Protein AF-A0A1Y3Z1S3-F1 (afdb_monomer)

pLDDT: mean 81.55, std 16.66, range [40.72, 96.44]

Radius of gyration: 34.24 Å; Cα contacts (8 Å, |Δi|>4): 93; chains: 1; bounding box: 53×53×96 Å

Mean predicted aligned error: 18.98 Å

Nearest PDB structures (foldseek):
  8a5s-assembly1_AAA  TM=6.696E-01  e=3.580E-01  Erythrobacter litoralis HTCC2594
  3q4h-assembly1_A  TM=7.655E-01  e=3.510E+00  Mycolicibacterium smegmatis MC2 155
  8jxk-assembly1_F-2  TM=9.093E-01  e=9.561E+00  Mycobacterium tuberculosis H37Rv
  5xt2-assembly5_E  TM=4.413E-01  e=1.031E+00  Bradyrhizobium japonicum

Solvent-accessible surface area (backbone atoms only — not comparable to full-atom values): 10322 Å² total; per-residue (Å²): 118,66,67,61,52,52,45,51,51,51,47,49,52,48,51,54,51,44,54,54,49,54,61,52,45,78,80,44,68,69,71,62,32,52,52,51,51,50,53,49,50,51,49,50,51,54,47,51,50,41,53,50,54,43,44,72,77,53,64,72,91,63,85,67,95,66,82,56,98,42,54,80,64,40,55,47,47,54,51,48,50,53,46,53,51,52,50,51,56,45,60,77,46,61,68,84,63,81,46,74,65,52,45,46,52,50,16,42,57,57,23,57,71,74,51,53,72,71,29,48,53,50,48,61,52,35,55,93,77,42,55,61,62,58,47,12,59,76,68,76,46,58,46,71,54,48,52,53,43,34,53,52,36,52,52,49,29,53,55,45,15,53,54,43,32,55,52,61,68,65,54,81,81,66,83,91,77,78,84,87,124

Secondary structure (DSSP, 8-state):
-HHHHHHHHHHHHHHHHHHHHHHHHTT--THHHHHHHHHHHHHHHHHHHHHHHHHHHS------SS--SS-HHHHHHHHHHHHHHHHHHHHHS--SSS-HHHHHHHHHHHHGGGS-HHHHHHHHHHTTT--HHHHHHHTTS-HHHHHHHHHHHHHHHHHHHHHHHHHHHH-TTS-------

Sequence (181 aa):
MSRAREIKAQAKALREQKTALQAKLEGVQGREARAIRLELARIGEDLVDCSRLLRELMPRHKISRGRTWSGLEGWQWDRLQYQTWAELEGAEEAPEGSTEQDKMRLAVRAARSGISPAQEAYLAGTNGGRRQAQVAREAGRNRSTVCRTLQRGQKRIAEDARVLYQLLGRQEGGPLVVDLG

Foldseek 3Di:
DVVLVVLVVVLVVLVVVLVVLVVVLVVDDDPVNVVSVVSNVVSVVSNVVSVVVNCVVPPDPDDPPDDDVDDVVVVVVVVVVVVVVVVVVCVVVVDPDCPLVNLLVVLLVVLLVVADPLLVQLVVCCPPNDDLVVSCVVVVHDSVVSVVSPVVSVVSSVVRSVVSSVVVVVPVPDDDDDPPD

Structure (mmCIF, N/CA/C/O backbone):
data_AF-A0A1Y3Z1S3-F1
#
_entry.id   AF-A0A1Y3Z1S3-F1
#
loop_
_atom_site.group_PDB
_atom_site.id
_atom_site.type_symbol
_atom_site.label_atom_id
_atom_site.label_alt_id
_atom_site.label_comp_id
_atom_site.label_asym_id
_atom_site.label_entity_id
_atom_site.label_seq_id
_atom_site.pdbx_PDB_ins_code
_atom_site.Cartn_x
_atom_site.Cartn_y
_atom_site.Cartn_z
_atom_site.occupancy
_atom_site.B_iso_or_equiv
_atom_site.auth_seq_id
_atom_site.auth_comp_id
_atom_site.auth_asym_id
_atom_site.auth_atom_id
_atom_site.pdbx_PDB_model_num
ATOM 1 N N . MET A 1 1 ? 8.997 10.960 37.377 1.00 57.44 1 MET A N 1
ATOM 2 C CA . MET A 1 1 ? 8.217 9.712 37.594 1.00 57.44 1 MET A CA 1
ATOM 3 C C . MET A 1 1 ? 7.222 9.768 38.765 1.00 57.44 1 MET A C 1
ATOM 5 O O . MET A 1 1 ? 6.263 9.007 38.718 1.00 57.44 1 MET A O 1
ATOM 9 N N . SER A 1 2 ? 7.395 10.638 39.779 1.00 81.69 2 SER A N 1
ATOM 10 C CA . SER A 1 2 ? 6.470 10.754 40.936 1.00 81.69 2 SER A CA 1
ATOM 11 C C . SER A 1 2 ? 5.043 11.156 40.540 1.00 81.69 2 SER A C 1
ATOM 13 O O . SER A 1 2 ? 4.089 10.436 40.819 1.00 81.69 2 SER A O 1
ATOM 15 N N . ARG A 1 3 ? 4.908 12.217 39.736 1.00 87.00 3 ARG A N 1
ATOM 16 C CA . ARG A 1 3 ? 3.611 12.785 39.337 1.00 87.00 3 ARG A CA 1
ATOM 17 C C . ARG A 1 3 ? 2.684 11.817 38.595 1.00 87.00 3 ARG A C 1
ATOM 19 O O . 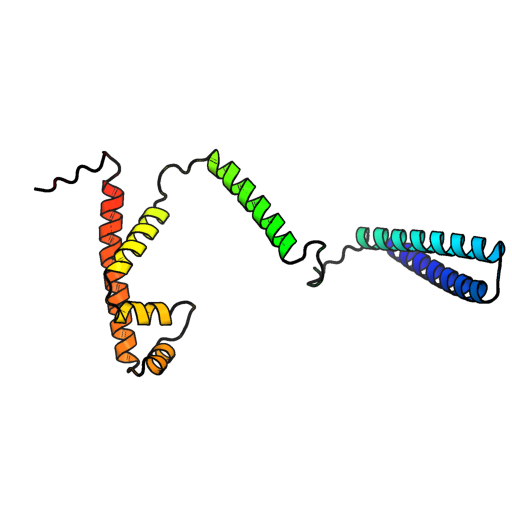ARG A 1 3 ? 1.488 11.774 38.843 1.00 87.00 3 ARG A O 1
ATOM 26 N N . ALA A 1 4 ? 3.232 10.971 37.722 1.00 89.50 4 ALA A N 1
ATOM 27 C CA . ALA A 1 4 ? 2.442 9.944 37.039 1.00 89.50 4 ALA A CA 1
ATOM 28 C C . ALA A 1 4 ? 1.944 8.845 38.000 1.00 89.50 4 ALA A C 1
ATOM 30 O O . ALA A 1 4 ? 0.894 8.252 37.762 1.00 89.50 4 ALA A O 1
ATOM 31 N N . ARG A 1 5 ? 2.684 8.554 39.082 1.00 90.88 5 ARG A N 1
ATOM 32 C CA . ARG A 1 5 ? 2.241 7.621 40.131 1.00 90.88 5 ARG A CA 1
ATOM 33 C C . ARG A 1 5 ? 1.143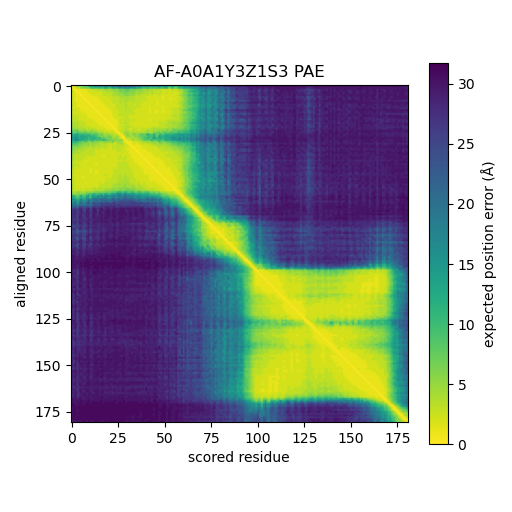 8.247 40.989 1.00 90.88 5 ARG A C 1
ATOM 35 O O . ARG A 1 5 ? 0.156 7.571 41.256 1.00 90.88 5 ARG A O 1
ATOM 42 N N . GLU A 1 6 ? 1.275 9.526 41.331 1.00 94.19 6 GLU A N 1
ATOM 43 C CA . GLU A 1 6 ? 0.251 10.301 42.046 1.00 94.19 6 GLU A CA 1
ATOM 44 C C . GLU A 1 6 ? -1.069 10.335 41.266 1.00 94.19 6 GLU A C 1
ATOM 46 O O . GLU A 1 6 ? -2.105 9.959 41.807 1.00 94.19 6 GLU A O 1
ATOM 51 N N . ILE A 1 7 ? -1.033 10.651 39.967 1.00 93.56 7 ILE A N 1
ATOM 52 C CA . ILE A 1 7 ? -2.243 10.690 39.126 1.00 93.56 7 ILE A CA 1
ATOM 53 C C . ILE A 1 7 ? -2.867 9.295 38.976 1.00 93.56 7 ILE A C 1
ATOM 55 O O . ILE A 1 7 ? -4.088 9.150 38.968 1.00 93.56 7 ILE A O 1
ATOM 59 N N . LYS A 1 8 ? -2.056 8.229 38.908 1.00 93.12 8 LYS A N 1
ATOM 60 C CA . LYS A 1 8 ? -2.580 6.850 38.926 1.00 93.12 8 LYS A CA 1
ATOM 61 C C . LYS A 1 8 ? -3.272 6.514 40.247 1.00 93.12 8 LYS A C 1
ATOM 63 O O . LYS A 1 8 ? -4.308 5.851 40.218 1.00 93.12 8 LYS A O 1
ATOM 68 N N . ALA A 1 9 ? -2.714 6.948 41.377 1.00 95.19 9 ALA A N 1
ATOM 69 C CA . ALA A 1 9 ? -3.318 6.752 42.692 1.00 95.19 9 ALA A CA 1
ATOM 70 C C . ALA A 1 9 ? -4.630 7.542 42.828 1.00 95.19 9 ALA A C 1
ATOM 72 O O . ALA A 1 9 ? -5.636 6.974 43.247 1.00 95.19 9 ALA A O 1
ATOM 73 N N . GLN A 1 10 ? -4.656 8.796 42.370 1.00 94.50 10 GLN A N 1
ATOM 74 C CA . GLN A 1 10 ? -5.865 9.625 42.310 1.00 94.50 10 GLN A CA 1
ATOM 75 C C . GLN A 1 10 ? -6.951 8.984 41.437 1.00 94.50 10 GLN A C 1
ATOM 77 O O . GLN A 1 10 ? -8.080 8.812 41.885 1.00 94.50 10 GLN A O 1
ATOM 82 N N . ALA A 1 11 ? -6.605 8.522 40.231 1.00 95.00 11 ALA A N 1
ATOM 83 C CA . ALA A 1 11 ? -7.548 7.831 39.353 1.00 95.00 11 ALA A CA 1
ATOM 84 C C . ALA A 1 11 ? -8.092 6.529 39.967 1.00 95.00 11 ALA A C 1
ATOM 86 O O . ALA A 1 11 ? -9.228 6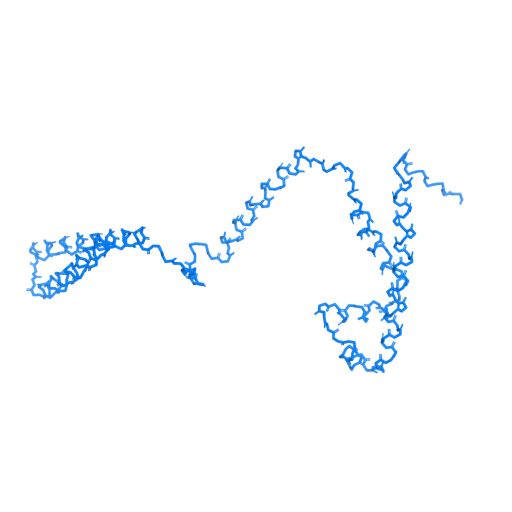.144 39.692 1.00 95.00 11 ALA A O 1
ATOM 87 N N . LYS A 1 12 ? -7.297 5.830 40.789 1.00 96.44 12 LYS A N 1
ATOM 88 C CA . LYS A 1 12 ? -7.757 4.651 41.534 1.00 96.44 12 LYS A CA 1
ATOM 89 C C . LYS A 1 12 ? -8.771 5.047 42.614 1.00 96.44 12 LYS A C 1
ATOM 91 O O . LYS A 1 12 ? -9.858 4.478 42.628 1.00 96.44 12 LYS A O 1
ATOM 96 N N . ALA A 1 13 ? -8.462 6.060 43.422 1.00 96.25 13 ALA A N 1
ATOM 97 C CA . ALA A 1 13 ? -9.364 6.568 44.457 1.00 96.25 13 ALA A CA 1
ATOM 98 C C . ALA A 1 13 ? -10.698 7.073 43.871 1.00 96.25 13 ALA A C 1
ATOM 100 O O . ALA A 1 13 ? -11.764 6.744 44.382 1.00 96.25 13 ALA A O 1
ATOM 101 N N . LEU A 1 14 ? -10.660 7.792 42.744 1.00 96.12 14 LEU A N 1
ATOM 102 C CA . LEU A 1 14 ? -11.862 8.258 42.040 1.00 96.12 14 LEU A CA 1
ATOM 103 C C . LEU A 1 14 ? -12.734 7.101 41.528 1.00 96.12 14 LEU A C 1
ATOM 105 O O . LEU A 1 14 ? -13.959 7.184 41.569 1.00 96.12 14 LEU A O 1
ATOM 109 N N . ARG A 1 15 ? -12.137 5.988 41.076 1.00 96.00 15 ARG A N 1
ATOM 110 C CA . ARG A 1 15 ? -12.900 4.789 40.681 1.00 96.00 15 ARG A CA 1
ATOM 111 C C . ARG A 1 15 ? -13.587 4.133 41.873 1.00 96.00 15 ARG A C 1
ATOM 113 O O . ARG A 1 15 ? -14.744 3.752 41.747 1.00 96.00 15 ARG A O 1
ATOM 120 N N . GLU A 1 16 ? -12.902 4.037 43.008 1.00 96.19 16 GLU A N 1
ATOM 121 C CA . GLU A 1 16 ? -13.468 3.491 44.249 1.00 96.19 16 GLU A CA 1
ATOM 122 C C . GLU A 1 16 ? -14.629 4.368 44.755 1.00 96.19 16 GLU A C 1
ATOM 124 O O . GLU A 1 16 ? -15.714 3.863 45.054 1.00 96.19 16 GLU A O 1
ATOM 129 N N . GLN A 1 17 ? -14.457 5.695 44.741 1.00 94.44 17 GLN A N 1
ATOM 130 C CA . GLN A 1 17 ? -15.520 6.655 45.064 1.00 94.44 17 GLN A CA 1
ATOM 131 C C . GLN A 1 17 ? -16.709 6.541 44.105 1.00 94.44 17 GLN A C 1
ATOM 133 O O . GLN A 1 17 ? -17.858 6.517 44.550 1.00 94.44 17 GLN A O 1
ATOM 138 N N . LYS A 1 18 ? -16.450 6.395 42.800 1.00 94.62 18 LYS A N 1
ATOM 139 C CA . LYS A 1 18 ? -17.491 6.166 41.793 1.00 94.62 18 LYS A CA 1
ATOM 140 C C . LYS A 1 18 ? -18.294 4.903 42.099 1.00 94.62 18 LYS A C 1
ATOM 142 O O . LYS A 1 18 ? -19.518 4.967 42.101 1.00 94.62 18 LYS A O 1
ATOM 147 N N . THR A 1 19 ? -17.631 3.782 42.395 1.00 94.94 19 THR A N 1
ATOM 148 C CA . THR A 1 19 ? -18.325 2.526 42.731 1.00 94.94 19 THR A CA 1
ATOM 149 C C . THR A 1 19 ? -19.149 2.646 44.011 1.00 94.94 19 THR A C 1
ATOM 151 O O . THR A 1 19 ? -20.280 2.168 44.058 1.00 94.94 19 THR A O 1
ATOM 154 N N . ALA A 1 20 ? -18.639 3.354 45.024 1.00 93.88 20 ALA A N 1
ATOM 155 C CA . ALA A 1 20 ? -19.364 3.582 46.270 1.00 93.88 20 ALA A CA 1
ATOM 156 C C . ALA A 1 20 ? -20.608 4.467 46.065 1.00 93.88 20 ALA A C 1
ATOM 158 O O . ALA A 1 20 ? -21.659 4.203 46.644 1.00 93.88 20 ALA A O 1
ATOM 159 N N . LEU A 1 21 ? -20.513 5.504 45.229 1.00 92.69 21 LEU A N 1
ATOM 160 C CA . LEU A 1 21 ? -21.647 6.368 44.890 1.00 92.69 21 LEU A CA 1
ATOM 161 C C . LEU A 1 21 ? -22.671 5.667 43.993 1.00 92.69 21 LEU A C 1
ATOM 163 O O . LEU A 1 21 ? -23.866 5.889 44.162 1.00 92.69 21 LEU A O 1
ATOM 167 N N . GLN A 1 22 ? -22.229 4.790 43.089 1.00 92.50 22 GLN A N 1
ATOM 168 C CA . GLN A 1 22 ? -23.124 3.947 42.294 1.00 92.50 22 GLN A CA 1
ATOM 169 C C . GLN A 1 22 ? -23.940 3.005 43.185 1.00 92.50 22 GLN A C 1
ATOM 171 O O . GLN A 1 22 ? -25.156 2.967 43.044 1.00 92.50 22 GLN A O 1
ATOM 176 N N . ALA A 1 23 ? -23.306 2.346 44.159 1.00 92.12 23 ALA A N 1
ATOM 177 C CA . ALA A 1 23 ? -24.012 1.501 45.124 1.00 92.12 23 ALA A CA 1
ATOM 178 C C . ALA A 1 23 ? -25.023 2.297 45.974 1.00 92.12 23 ALA A C 1
ATOM 180 O O . ALA A 1 23 ? -26.133 1.839 46.224 1.00 92.12 23 ALA A O 1
ATOM 181 N N . LYS A 1 24 ? -24.678 3.528 46.381 1.00 89.94 24 LYS A N 1
ATOM 182 C CA . LYS A 1 24 ? -25.607 4.415 47.107 1.00 89.94 24 LYS A CA 1
ATOM 183 C C . LYS A 1 24 ? -26.788 4.872 46.248 1.00 89.94 24 LYS A C 1
ATOM 185 O O . LYS A 1 24 ? -27.865 5.107 46.784 1.00 89.94 24 LYS A O 1
ATOM 190 N N . LEU A 1 25 ? -26.606 5.005 44.934 1.00 89.38 25 LEU A N 1
ATOM 191 C CA . LEU A 1 25 ? -27.658 5.462 44.026 1.00 89.38 25 LEU A CA 1
ATOM 192 C C . LEU A 1 25 ? -28.804 4.448 43.891 1.00 89.38 25 LEU A C 1
ATOM 194 O O . LEU A 1 25 ? -29.940 4.862 43.681 1.00 89.38 25 LEU A O 1
ATOM 198 N N . GLU A 1 26 ? -28.529 3.148 44.030 1.00 84.94 26 GLU A N 1
ATOM 199 C CA . GLU A 1 26 ? -29.537 2.081 43.901 1.00 84.94 26 GLU A CA 1
ATOM 200 C C . GLU A 1 26 ? -30.612 2.130 45.003 1.00 84.94 26 GLU A C 1
ATOM 202 O O . GLU A 1 26 ? -31.734 1.678 44.784 1.00 84.94 26 GLU A O 1
ATOM 207 N N . GLY A 1 27 ? -30.306 2.728 46.161 1.00 82.56 27 GLY A N 1
ATOM 208 C CA . GLY A 1 27 ? -31.217 2.818 47.309 1.00 82.56 27 GLY A CA 1
ATOM 209 C C . GLY A 1 27 ? -31.881 4.182 47.528 1.00 82.56 27 GLY A C 1
ATOM 210 O O . GLY A 1 27 ? -32.646 4.330 48.477 1.00 82.56 27 GLY A O 1
ATOM 211 N N . VAL A 1 28 ? -31.588 5.190 46.700 1.00 86.44 28 VAL A N 1
ATOM 212 C CA . VAL A 1 28 ? -31.962 6.591 46.964 1.00 86.44 28 VAL A CA 1
ATOM 213 C C . VAL A 1 28 ? -32.838 7.143 45.839 1.00 86.44 28 VAL A C 1
ATOM 215 O O . VAL A 1 28 ? -32.567 6.939 44.657 1.00 86.44 28 VAL A O 1
ATOM 218 N N . GLN A 1 29 ? -33.887 7.892 46.192 1.00 84.25 29 GLN A N 1
ATOM 219 C CA . GLN A 1 29 ? -34.797 8.537 45.239 1.00 84.25 29 GLN A CA 1
ATOM 220 C C . GLN A 1 29 ? -34.865 10.058 45.452 1.00 84.25 29 GLN A C 1
ATOM 222 O O . GLN A 1 29 ? -34.425 10.601 46.463 1.00 84.25 29 GLN A O 1
ATOM 227 N N . GLY A 1 30 ? -35.399 10.781 44.466 1.00 85.69 30 GLY A N 1
ATOM 228 C CA . GLY A 1 30 ? -35.653 12.219 44.585 1.00 85.69 30 GLY A CA 1
ATOM 229 C C . GLY A 1 30 ? -34.400 13.105 44.524 1.00 85.69 30 GLY A C 1
ATOM 230 O O . GLY A 1 30 ? -33.541 12.943 43.653 1.00 85.69 30 GLY A O 1
ATOM 231 N N . ARG A 1 31 ? -34.326 14.114 45.404 1.00 83.38 31 ARG A N 1
ATOM 232 C CA . ARG A 1 31 ? -33.283 15.162 45.373 1.00 83.38 31 ARG A CA 1
ATOM 233 C C . ARG A 1 31 ? -31.888 14.620 45.688 1.00 83.38 31 ARG A C 1
ATOM 235 O O . ARG A 1 31 ? -30.923 15.041 45.056 1.00 83.38 31 ARG A O 1
ATOM 242 N N . GLU A 1 32 ? -31.793 13.655 46.593 1.00 86.12 32 GLU A N 1
ATOM 243 C CA . GLU A 1 32 ? -30.527 13.014 46.959 1.00 86.12 32 GLU A CA 1
ATOM 244 C C . GLU A 1 32 ? -29.967 12.174 45.804 1.00 86.12 32 GLU A C 1
ATOM 246 O O . GLU A 1 32 ? -28.784 12.267 45.486 1.00 86.12 32 GLU A O 1
ATOM 251 N N . ALA A 1 33 ? -30.825 11.462 45.064 1.00 88.69 33 ALA A N 1
ATOM 252 C CA . ALA A 1 33 ? -30.418 10.748 43.853 1.00 88.69 33 ALA A CA 1
ATOM 253 C C . ALA A 1 33 ? -29.882 11.704 42.774 1.00 88.69 33 ALA A C 1
ATOM 255 O O . ALA A 1 33 ? -28.939 11.379 42.052 1.00 88.69 33 ALA A O 1
ATOM 256 N N . ARG A 1 34 ? -30.462 12.909 42.664 1.00 89.62 34 ARG A N 1
ATOM 257 C CA . ARG A 1 34 ? -29.965 13.954 41.757 1.00 89.62 34 ARG A CA 1
ATOM 258 C C . ARG A 1 34 ? -28.584 14.459 42.184 1.00 89.62 34 ARG A C 1
ATOM 260 O O . ARG A 1 34 ? -27.731 14.611 41.317 1.00 89.62 34 ARG A O 1
ATOM 267 N N . ALA A 1 35 ? -28.351 14.666 43.480 1.00 91.50 35 ALA A N 1
ATOM 268 C CA . ALA A 1 35 ? -27.041 15.062 43.999 1.00 91.50 35 ALA A CA 1
ATOM 269 C C . ALA A 1 35 ? -25.972 13.987 43.728 1.00 91.50 35 ALA A C 1
ATOM 271 O O . ALA A 1 35 ? -24.912 14.297 43.192 1.00 91.50 35 ALA A O 1
ATOM 272 N N . ILE A 1 36 ? -26.285 12.710 43.980 1.00 91.81 36 ILE A N 1
ATOM 273 C CA . ILE A 1 36 ? -25.371 11.590 43.703 1.00 91.81 36 ILE A CA 1
ATOM 274 C C . ILE A 1 36 ? -25.039 11.496 42.205 1.00 91.81 36 ILE A C 1
ATOM 276 O O . ILE A 1 36 ? -23.890 11.258 41.841 1.00 91.81 36 ILE A O 1
ATOM 280 N N . ARG A 1 37 ? -26.012 11.726 41.314 1.00 92.25 37 ARG A N 1
ATOM 281 C CA . ARG A 1 37 ? -25.769 11.754 39.859 1.00 92.25 37 ARG A CA 1
ATOM 282 C C . ARG A 1 37 ? -24.842 12.892 39.431 1.00 92.25 37 ARG A C 1
ATOM 284 O O . ARG A 1 37 ? -24.032 12.680 38.534 1.00 92.25 37 ARG A O 1
ATOM 291 N N . LEU A 1 38 ? -24.950 14.064 40.056 1.00 94.75 38 LEU A N 1
ATOM 292 C CA . LEU A 1 38 ? -24.051 15.190 39.786 1.00 94.75 38 LEU A CA 1
ATOM 293 C C . LEU A 1 38 ? -22.619 14.875 40.230 1.00 94.75 38 LEU A C 1
ATOM 295 O O . LEU A 1 38 ? -21.688 15.081 39.457 1.00 94.75 38 LEU A O 1
ATOM 299 N N . GLU A 1 39 ? -22.443 14.289 41.414 1.00 93.50 39 GLU A N 1
ATOM 300 C CA . GLU A 1 39 ? -21.119 13.854 41.881 1.00 93.50 39 GLU A CA 1
ATOM 301 C C . GLU A 1 39 ? -20.531 12.743 40.996 1.00 93.50 39 GLU A C 1
ATOM 303 O O . GLU A 1 39 ? -19.345 12.755 40.675 1.00 93.50 39 GLU A O 1
ATOM 308 N N . LEU A 1 40 ? -21.359 11.810 40.512 1.00 94.06 40 LEU A N 1
ATOM 309 C CA . LEU A 1 40 ? -20.922 10.802 39.541 1.00 94.06 40 LEU A CA 1
ATOM 310 C C . LEU A 1 40 ? -20.484 11.415 38.204 1.00 94.06 40 LEU A C 1
ATOM 312 O O . LEU A 1 40 ? -19.546 10.899 37.591 1.00 94.06 40 LEU A O 1
ATOM 316 N N . ALA A 1 41 ? -21.144 12.485 37.749 1.00 94.44 41 ALA A N 1
ATOM 317 C CA . ALA A 1 41 ? -20.757 13.212 36.543 1.00 94.44 41 ALA A CA 1
ATOM 318 C C . ALA A 1 41 ? -19.411 13.925 36.738 1.00 94.44 41 ALA A C 1
ATOM 320 O O . ALA A 1 41 ? -18.505 13.722 35.932 1.00 94.44 41 ALA A O 1
ATOM 321 N N . ARG A 1 42 ? -19.243 14.636 37.861 1.00 96.38 42 ARG A N 1
ATOM 322 C CA . ARG A 1 42 ? -17.983 15.290 38.247 1.00 96.38 42 ARG A CA 1
ATOM 323 C C . ARG A 1 42 ? -16.816 14.302 38.310 1.00 96.38 42 ARG A C 1
ATOM 325 O O . ARG A 1 42 ? -15.791 14.515 37.675 1.00 96.38 42 ARG A O 1
ATOM 332 N N . ILE A 1 43 ? -16.990 13.170 38.997 1.00 95.75 43 ILE A N 1
ATOM 333 C CA . ILE A 1 43 ? -15.962 12.115 39.058 1.00 95.75 43 ILE A CA 1
ATOM 334 C C . ILE A 1 43 ? -15.678 11.538 37.661 1.00 95.75 43 ILE A C 1
ATOM 336 O O . ILE A 1 43 ? -14.558 11.117 37.366 1.00 95.75 43 ILE A O 1
ATOM 340 N N . GLY A 1 44 ? -16.686 11.496 36.786 1.00 93.00 44 GLY A N 1
ATOM 341 C CA . GLY A 1 44 ? -16.518 11.140 35.381 1.00 93.00 44 GLY A CA 1
ATOM 342 C C . GLY A 1 44 ? -15.555 12.077 34.650 1.00 93.00 44 GLY A C 1
ATOM 343 O O . GLY A 1 44 ? -14.645 11.587 33.980 1.00 93.00 44 GLY A O 1
ATOM 344 N N . GLU A 1 45 ? -15.723 13.388 34.818 1.00 95.00 45 GLU A N 1
ATOM 345 C CA . GLU A 1 45 ? -14.845 14.423 34.254 1.00 95.00 45 GLU A CA 1
ATOM 346 C C . GLU A 1 45 ? -13.425 14.331 34.832 1.00 95.00 45 GLU A C 1
ATOM 348 O O . GLU A 1 45 ? -12.464 14.198 34.071 1.00 95.00 45 GLU A O 1
ATOM 353 N N . ASP A 1 46 ? -13.291 14.232 36.158 1.00 94.38 46 ASP A N 1
ATOM 354 C CA . ASP A 1 46 ? -11.992 14.107 36.834 1.00 94.38 46 ASP A CA 1
ATOM 355 C C . ASP A 1 46 ? -11.199 12.872 36.348 1.00 94.38 46 ASP A C 1
ATOM 357 O O . ASP A 1 46 ? -9.971 12.899 36.202 1.00 94.38 46 ASP A O 1
ATOM 361 N N . LEU A 1 47 ? -11.887 11.762 36.046 1.00 94.38 47 LEU A N 1
ATOM 362 C CA . LEU A 1 47 ? -11.270 10.557 35.477 1.00 94.38 47 LEU A CA 1
ATOM 363 C C . LEU A 1 47 ? -10.813 10.743 34.022 1.00 94.38 47 LEU A C 1
ATOM 365 O O . LEU A 1 47 ? -9.800 10.148 33.618 1.00 94.38 47 LEU A O 1
ATOM 369 N N . VAL A 1 48 ? -11.539 11.533 33.226 1.00 94.44 48 VAL A N 1
ATOM 370 C CA . VAL A 1 48 ? -11.132 11.904 31.861 1.00 94.44 48 VAL A CA 1
ATOM 371 C C . VAL A 1 48 ? -9.880 12.776 31.918 1.00 94.44 48 VAL A C 1
ATOM 373 O O . VAL A 1 48 ? -8.914 12.485 31.204 1.00 94.44 48 VAL A O 1
ATOM 376 N N . ASP A 1 49 ? -9.836 13.746 32.828 1.00 93.69 49 ASP A N 1
ATOM 377 C CA . ASP A 1 49 ? -8.674 14.612 33.029 1.00 93.69 49 ASP A CA 1
ATOM 378 C C . ASP A 1 49 ? -7.448 13.849 33.523 1.00 93.69 49 ASP A C 1
ATOM 380 O O . ASP A 1 49 ? -6.364 13.974 32.945 1.00 93.69 49 ASP A O 1
ATOM 384 N N . CYS A 1 50 ? -7.609 12.956 34.505 1.00 92.31 50 CYS A N 1
ATOM 385 C CA . CYS A 1 50 ? -6.532 12.057 34.924 1.00 92.31 50 CYS A CA 1
ATOM 386 C C . CYS A 1 50 ? -6.010 11.221 33.743 1.00 92.31 50 CYS A C 1
ATOM 388 O O . CYS A 1 50 ? -4.804 11.017 33.595 1.00 92.31 50 CYS A O 1
ATOM 390 N N . SER A 1 51 ? -6.905 10.745 32.871 1.00 89.56 51 SER A N 1
ATOM 391 C CA . SER A 1 51 ? -6.525 9.972 31.683 1.00 89.56 51 SER A CA 1
ATOM 392 C C . SER A 1 51 ? -5.764 10.816 30.658 1.00 89.56 51 SER A C 1
ATOM 394 O O . SER A 1 51 ? -4.825 10.306 30.045 1.00 89.56 51 SER A O 1
ATOM 396 N N . ARG A 1 52 ? -6.134 12.089 30.478 1.00 90.12 52 ARG A N 1
ATOM 397 C CA . ARG A 1 52 ? -5.422 13.046 29.619 1.00 90.12 52 ARG A CA 1
ATOM 398 C C . ARG A 1 52 ? -4.023 13.336 30.161 1.00 90.12 52 ARG A C 1
ATOM 400 O O . ARG A 1 52 ? -3.051 13.107 29.445 1.00 90.12 52 ARG A O 1
ATOM 407 N N . LEU A 1 53 ? -3.909 13.710 31.436 1.00 91.25 53 LEU A N 1
ATOM 408 C CA . LEU A 1 53 ? -2.623 13.982 32.093 1.00 91.25 53 LEU A CA 1
ATOM 409 C C . LEU A 1 53 ? -1.683 12.769 32.051 1.00 91.25 53 LEU A C 1
ATOM 411 O O . LEU A 1 53 ? -0.475 12.909 31.867 1.00 91.25 53 LEU A O 1
ATOM 415 N N . LEU A 1 54 ? -2.222 11.551 32.169 1.00 89.50 54 LEU A N 1
ATOM 416 C CA . LEU A 1 54 ? -1.423 10.334 32.020 1.00 89.50 54 LEU A CA 1
ATOM 417 C C . LEU A 1 54 ? -0.921 10.112 30.589 1.00 89.50 54 LEU A C 1
ATOM 419 O O . LEU A 1 54 ? 0.170 9.570 30.438 1.00 89.50 54 LEU A O 1
ATOM 423 N N . ARG A 1 55 ? -1.664 10.515 29.549 1.00 85.88 55 ARG A N 1
ATOM 424 C CA . ARG A 1 55 ? -1.175 10.453 28.157 1.00 85.88 55 ARG A CA 1
ATOM 425 C C . ARG A 1 55 ? -0.065 11.468 27.903 1.00 85.88 55 ARG A C 1
ATOM 427 O O . ARG A 1 55 ? 0.869 11.138 27.183 1.00 85.88 55 ARG A O 1
ATOM 434 N N . GLU A 1 56 ? -0.157 12.651 28.506 1.00 88.19 56 GLU A N 1
ATOM 435 C CA . GLU A 1 56 ? 0.862 13.705 28.399 1.00 88.19 56 GLU A CA 1
ATOM 436 C C . GLU A 1 56 ? 2.160 13.313 29.115 1.00 88.19 56 GLU A C 1
ATOM 438 O O . GLU A 1 56 ? 3.245 13.431 28.554 1.00 88.19 56 GLU A O 1
ATOM 443 N N . LEU A 1 57 ? 2.058 12.785 30.339 1.00 87.50 57 LEU A N 1
ATOM 444 C CA . LEU A 1 57 ? 3.224 12.391 31.138 1.00 87.50 57 LEU A CA 1
ATOM 445 C C . LEU A 1 57 ? 3.820 11.040 30.730 1.00 87.50 57 LEU A C 1
ATOM 447 O O . LEU A 1 57 ? 4.995 10.778 30.984 1.00 87.50 57 LEU A O 1
ATOM 451 N N . MET A 1 58 ? 3.005 10.149 30.167 1.00 81.44 58 MET A N 1
ATOM 452 C CA . MET A 1 58 ? 3.418 8.827 29.699 1.00 81.44 58 MET A CA 1
ATOM 453 C C . MET A 1 58 ? 2.892 8.584 28.275 1.00 81.44 58 MET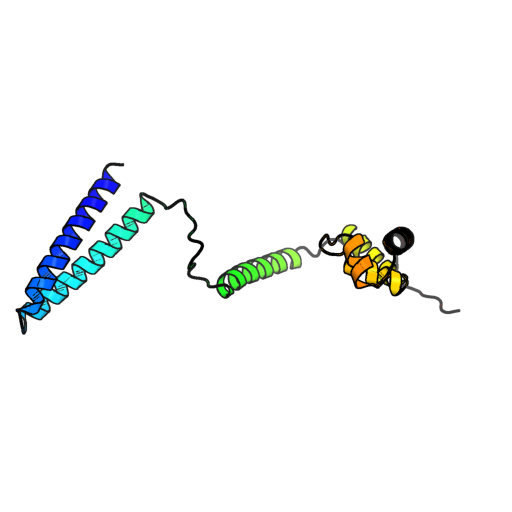 A C 1
ATOM 455 O O . MET A 1 58 ? 1.985 7.761 28.085 1.00 81.44 58 MET A O 1
ATOM 459 N N . PRO A 1 59 ? 3.458 9.266 27.261 1.00 75.25 59 PRO A N 1
ATOM 460 C CA . PRO A 1 59 ? 3.051 9.079 25.876 1.00 75.25 59 PRO A CA 1
ATOM 461 C C . PRO A 1 59 ? 3.289 7.627 25.461 1.00 75.25 59 PRO A C 1
ATOM 463 O O . PRO A 1 59 ? 4.394 7.086 25.551 1.00 75.25 59 PRO A O 1
ATOM 466 N N . ARG A 1 60 ? 2.229 6.950 25.011 1.00 63.22 60 ARG A N 1
ATOM 467 C CA . ARG A 1 60 ? 2.330 5.562 24.550 1.00 63.22 60 ARG A CA 1
ATOM 468 C C . ARG A 1 60 ? 3.152 5.546 23.264 1.00 63.22 60 ARG A C 1
ATOM 470 O O . ARG A 1 60 ? 2.697 6.038 22.245 1.00 63.22 60 ARG A O 1
ATOM 477 N N . HIS A 1 61 ? 4.307 4.888 23.276 1.00 57.31 61 HIS A N 1
ATOM 478 C CA . HIS A 1 61 ? 5.124 4.661 22.071 1.00 57.31 61 HIS A CA 1
ATOM 479 C C . HIS A 1 61 ? 4.532 3.579 21.142 1.00 57.31 61 HIS A C 1
ATOM 481 O O . HIS A 1 61 ? 5.211 3.044 20.272 1.00 57.31 61 HIS A O 1
ATOM 487 N N . LYS A 1 62 ? 3.266 3.198 21.351 1.00 54.16 62 LYS A N 1
ATOM 488 C CA . LYS A 1 62 ? 2.561 2.218 20.528 1.00 54.16 62 LYS A CA 1
ATOM 489 C C . LYS A 1 62 ? 1.502 2.939 19.713 1.00 54.16 62 LYS A C 1
ATOM 491 O O . LYS A 1 62 ? 0.477 3.345 20.257 1.00 54.16 62 LYS A O 1
ATOM 496 N N . ILE A 1 63 ? 1.746 3.028 18.410 1.00 53.31 63 ILE A N 1
ATOM 497 C CA . ILE A 1 63 ? 0.721 3.336 17.416 1.00 53.31 63 ILE A CA 1
ATOM 498 C C . ILE A 1 63 ? -0.297 2.194 17.479 1.00 53.31 63 ILE A C 1
ATOM 500 O O . ILE A 1 63 ? 0.006 1.045 17.146 1.00 53.31 63 ILE A O 1
ATOM 504 N N . SER A 1 64 ? -1.492 2.491 17.985 1.00 52.72 64 SER A N 1
ATOM 505 C CA . SER A 1 64 ? -2.621 1.570 17.903 1.00 52.72 64 SER A CA 1
ATOM 506 C C . SER A 1 64 ? -2.946 1.361 16.426 1.00 52.72 64 SER A C 1
ATOM 508 O O . SER A 1 64 ? -3.345 2.305 15.754 1.00 52.72 64 SER A O 1
ATOM 510 N N . ARG A 1 65 ? -2.817 0.130 15.915 1.00 57.06 65 ARG A N 1
ATOM 511 C CA . ARG A 1 65 ? -3.284 -0.238 14.561 1.00 57.06 65 ARG A CA 1
ATOM 512 C C . ARG A 1 65 ? -4.818 -0.248 14.432 1.00 57.06 65 ARG A C 1
ATOM 514 O O . ARG A 1 65 ? -5.339 -0.666 13.407 1.00 57.06 65 ARG A O 1
ATOM 521 N N . GLY A 1 66 ? -5.544 0.177 15.465 1.00 55.03 66 GLY A N 1
ATOM 522 C CA . GLY A 1 66 ? -6.998 0.251 15.479 1.00 55.03 66 GLY A CA 1
ATOM 523 C C . GLY A 1 66 ? -7.469 1.624 15.939 1.00 55.03 66 GLY A C 1
ATOM 524 O O . GLY A 1 66 ? -7.221 2.009 17.083 1.00 55.03 66 GLY A O 1
ATOM 525 N N . ARG A 1 67 ? -8.197 2.306 15.050 1.00 47.19 67 ARG A N 1
ATOM 526 C CA . ARG A 1 67 ? -8.955 3.544 15.288 1.00 47.19 67 ARG A CA 1
ATOM 527 C C . ARG A 1 67 ? -8.110 4.802 15.519 1.00 47.19 67 ARG A C 1
ATOM 529 O O . ARG A 1 67 ? -8.093 5.389 16.597 1.00 47.19 67 ARG A O 1
ATOM 536 N N . THR A 1 68 ? -7.464 5.260 14.454 1.00 49.00 68 THR A N 1
ATOM 537 C CA . THR A 1 68 ? -7.295 6.698 14.226 1.00 49.00 68 THR A CA 1
ATOM 538 C C . THR A 1 68 ? -8.670 7.321 13.963 1.00 49.00 68 THR A C 1
ATOM 540 O O . THR A 1 68 ? -9.558 6.674 13.411 1.00 49.00 68 THR A O 1
ATOM 543 N N . TRP A 1 69 ? -8.861 8.562 14.411 1.00 48.47 69 TRP A N 1
ATOM 544 C CA . TRP A 1 69 ? -10.064 9.382 14.190 1.00 48.47 69 TRP A CA 1
ATOM 545 C C . TRP A 1 69 ? -10.420 9.523 12.696 1.00 48.47 69 TRP A C 1
ATOM 547 O O . TRP A 1 69 ? -11.563 9.767 12.331 1.00 48.47 69 TRP A O 1
ATOM 557 N N . SER A 1 70 ? -9.445 9.261 11.833 1.00 47.78 70 SER A N 1
ATOM 558 C CA . SER A 1 70 ? -9.596 8.945 10.429 1.00 47.78 70 SER A CA 1
ATOM 559 C C . SER A 1 70 ? -9.704 7.430 10.218 1.00 47.78 70 SER A C 1
ATOM 561 O O . SER A 1 70 ? -8.743 6.689 10.441 1.00 47.78 70 SER A O 1
ATOM 563 N N . GLY A 1 71 ? -10.854 6.948 9.738 1.00 54.53 71 GLY A N 1
ATOM 564 C CA . GLY A 1 71 ? -10.915 5.652 9.049 1.00 54.53 71 GLY A CA 1
ATOM 565 C C . GLY A 1 71 ? -10.009 5.640 7.806 1.00 54.53 71 GLY A C 1
ATOM 566 O O . GLY A 1 71 ? -9.282 6.604 7.560 1.00 54.53 71 GLY A O 1
ATOM 567 N N . LEU A 1 72 ? -10.071 4.584 6.980 1.00 52.69 72 LEU A N 1
ATOM 568 C CA . LEU A 1 72 ? -9.364 4.551 5.682 1.00 52.69 72 LEU A CA 1
ATOM 569 C C . LEU A 1 72 ? -9.555 5.855 4.880 1.00 52.69 72 LEU A C 1
ATOM 571 O O . LEU A 1 72 ? -8.623 6.303 4.221 1.00 52.69 72 LEU A O 1
ATOM 575 N N . GLU A 1 73 ? -10.725 6.485 5.005 1.00 56.56 73 GLU A N 1
ATOM 576 C CA . GLU A 1 73 ? -11.061 7.760 4.372 1.00 56.56 73 GLU A CA 1
ATOM 577 C C . GLU A 1 73 ? -10.282 8.959 4.913 1.00 56.56 73 GLU A C 1
ATOM 579 O O . GLU A 1 73 ? -9.903 9.821 4.137 1.00 56.56 73 GLU A O 1
ATOM 584 N N . GLY A 1 74 ? -9.986 9.055 6.209 1.00 59.59 74 GLY A N 1
ATOM 585 C CA . GLY A 1 74 ? -9.270 10.236 6.700 1.00 59.59 74 GLY A CA 1
ATOM 586 C C . GLY A 1 74 ? -7.759 10.178 6.435 1.00 59.59 74 GLY A C 1
ATOM 587 O O . GLY A 1 74 ? -7.139 11.217 6.270 1.00 59.59 74 GLY A O 1
ATOM 588 N N . TRP A 1 75 ? -7.175 8.980 6.286 1.00 62.03 75 TRP A N 1
ATOM 589 C CA . TRP A 1 75 ? -5.834 8.851 5.697 1.00 62.03 75 TRP A CA 1
ATOM 590 C C . TRP A 1 75 ? -5.841 9.211 4.207 1.00 62.03 75 TRP A C 1
ATOM 592 O O . TRP A 1 75 ? -4.871 9.771 3.706 1.00 62.03 75 TRP A O 1
ATOM 602 N N . GLN A 1 76 ? -6.937 8.920 3.498 1.00 64.88 76 GLN A N 1
ATOM 603 C CA . GLN A 1 76 ? -7.123 9.405 2.132 1.00 64.88 76 GLN A CA 1
ATOM 604 C C . GLN A 1 76 ? -7.281 10.924 2.086 1.00 64.88 76 GLN A C 1
ATOM 606 O O . GLN A 1 76 ? -6.717 11.520 1.182 1.00 64.88 76 GLN A O 1
ATOM 611 N N . TRP A 1 77 ? -7.954 11.550 3.056 1.00 64.69 77 TRP A N 1
ATOM 612 C CA . TRP A 1 77 ? -8.052 13.008 3.154 1.00 64.69 77 TRP A CA 1
ATOM 613 C C . TRP A 1 77 ? -6.713 13.669 3.457 1.00 64.69 77 TRP A C 1
ATOM 615 O O . TRP A 1 77 ? -6.356 14.599 2.747 1.00 64.69 77 TRP A O 1
ATOM 625 N N . ASP A 1 78 ? -5.938 13.161 4.418 1.00 71.94 78 ASP A N 1
ATOM 626 C CA . ASP A 1 78 ? -4.578 13.661 4.664 1.00 71.94 78 ASP A CA 1
ATOM 627 C C . ASP A 1 78 ? -3.713 13.491 3.410 1.00 71.94 78 ASP A C 1
ATOM 629 O O . ASP A 1 78 ? -3.042 14.420 2.972 1.00 71.94 78 ASP A O 1
ATOM 633 N N . ARG A 1 79 ? -3.762 12.314 2.773 1.00 70.44 79 ARG A N 1
ATOM 634 C CA . ARG A 1 79 ? -3.029 12.049 1.530 1.00 70.44 79 ARG A CA 1
ATOM 635 C C . ARG A 1 79 ? -3.469 12.970 0.394 1.00 70.44 79 ARG A C 1
ATOM 637 O O . ARG A 1 79 ? -2.611 13.421 -0.356 1.00 70.44 79 ARG A O 1
ATOM 644 N N . LEU A 1 80 ? -4.766 13.231 0.267 1.00 72.06 80 LEU A N 1
ATOM 645 C CA . LEU A 1 80 ? -5.318 14.130 -0.736 1.00 72.06 80 LEU A CA 1
ATOM 646 C C . LEU A 1 80 ? -4.877 15.564 -0.447 1.00 72.06 80 LEU A C 1
ATOM 648 O O . LEU A 1 80 ? -4.436 16.229 -1.367 1.00 72.06 80 LEU A O 1
ATOM 652 N N . GLN A 1 81 ? -4.876 16.005 0.816 1.00 71.12 81 GLN A N 1
ATOM 653 C CA . GLN A 1 81 ? -4.341 17.312 1.201 1.00 71.12 81 GLN A CA 1
ATOM 654 C C . GLN A 1 81 ? -2.860 17.441 0.848 1.00 71.12 81 GLN A C 1
ATOM 656 O O . GLN A 1 81 ? -2.482 18.415 0.208 1.00 71.12 81 GLN A O 1
ATOM 661 N N . TYR A 1 82 ? -2.032 16.446 1.170 1.00 75.62 82 TYR A N 1
ATOM 662 C CA . TYR A 1 82 ? -0.623 16.457 0.769 1.00 75.62 82 TYR A CA 1
ATOM 663 C C . TYR A 1 82 ? -0.440 16.446 -0.751 1.00 75.62 82 TYR A C 1
ATOM 665 O O . TYR A 1 82 ? 0.473 17.092 -1.251 1.00 75.62 82 TYR A O 1
ATOM 673 N N . GLN A 1 83 ? -1.298 15.741 -1.491 1.00 67.56 83 GLN A N 1
ATOM 674 C CA . GLN A 1 83 ? -1.283 15.763 -2.953 1.00 67.56 83 GLN A CA 1
ATOM 675 C C . GLN A 1 83 ? -1.667 17.137 -3.493 1.00 67.56 83 GLN A C 1
ATOM 677 O O . GLN A 1 83 ? -0.947 17.652 -4.330 1.00 67.56 83 GLN A O 1
ATOM 682 N N . THR A 1 84 ? -2.720 17.766 -2.969 1.00 75.69 84 THR A N 1
ATOM 683 C CA . THR A 1 84 ? -3.151 19.105 -3.396 1.00 75.69 84 THR A CA 1
ATOM 684 C C . THR A 1 84 ? -2.088 20.159 -3.093 1.00 75.69 84 THR A C 1
ATOM 686 O O . THR A 1 84 ? -1.861 21.045 -3.903 1.00 75.69 84 THR A O 1
ATOM 689 N N . TRP A 1 85 ? -1.403 20.056 -1.952 1.00 73.12 85 TRP A N 1
ATOM 690 C CA . TRP A 1 85 ? -0.290 20.948 -1.620 1.00 73.12 85 TRP A CA 1
ATOM 691 C C . TRP A 1 85 ? 0.917 20.717 -2.531 1.00 73.12 85 TRP A C 1
ATOM 693 O O . TRP A 1 85 ? 1.444 21.678 -3.071 1.00 73.12 85 TRP A O 1
ATOM 703 N N . ALA A 1 86 ? 1.302 19.461 -2.776 1.00 66.94 86 ALA A N 1
ATOM 704 C CA . ALA A 1 86 ? 2.381 19.133 -3.710 1.00 66.94 86 ALA A CA 1
ATOM 705 C C . ALA A 1 86 ? 2.051 19.526 -5.162 1.00 66.94 86 ALA A C 1
ATOM 707 O O . ALA A 1 86 ? 2.939 19.890 -5.923 1.00 66.94 86 ALA A O 1
ATOM 708 N N . GLU A 1 87 ? 0.779 19.457 -5.554 1.00 66.81 87 GLU A N 1
ATOM 709 C CA . GLU A 1 87 ? 0.286 19.919 -6.852 1.00 66.81 87 GLU A CA 1
ATOM 710 C C . GLU A 1 87 ? 0.275 21.448 -6.948 1.00 66.81 87 GLU A C 1
ATOM 712 O O . GLU A 1 87 ? 0.532 21.965 -8.025 1.00 66.81 87 GLU A O 1
ATOM 717 N N . LEU A 1 88 ? 0.012 22.172 -5.854 1.00 65.06 88 LEU A N 1
ATOM 718 C CA . LEU A 1 88 ? 0.080 23.637 -5.808 1.00 65.06 88 LEU A CA 1
ATOM 719 C C . LEU A 1 88 ? 1.529 24.142 -5.812 1.00 65.06 88 LEU A C 1
ATOM 721 O O . LEU A 1 88 ? 1.854 25.024 -6.601 1.00 65.06 88 LEU A O 1
ATOM 725 N N . GLU A 1 89 ? 2.407 23.543 -5.006 1.00 60.47 89 GLU A N 1
ATOM 726 C CA . GLU A 1 89 ? 3.849 23.831 -5.024 1.00 60.47 89 GLU A CA 1
ATOM 727 C C . GLU A 1 89 ? 4.461 23.460 -6.389 1.00 60.47 89 GLU A C 1
ATOM 729 O O . GLU A 1 89 ? 5.196 24.247 -6.978 1.00 60.47 89 GLU A O 1
ATOM 734 N N . GLY A 1 90 ? 4.067 22.319 -6.965 1.00 55.44 90 GLY A N 1
ATOM 735 C CA . GLY A 1 90 ? 4.461 21.902 -8.315 1.00 55.44 90 GLY A CA 1
ATOM 736 C C . GLY A 1 90 ? 3.737 22.618 -9.466 1.00 55.44 90 GLY A C 1
ATOM 737 O O . GLY A 1 90 ? 4.093 22.411 -10.622 1.00 55.44 90 GLY A O 1
ATOM 738 N N . ALA A 1 91 ? 2.711 23.433 -9.194 1.00 56.34 91 ALA A N 1
ATOM 739 C CA . ALA A 1 91 ? 2.072 24.293 -10.194 1.00 56.34 91 ALA A CA 1
ATOM 740 C C . ALA A 1 91 ? 2.760 25.662 -10.285 1.00 56.34 91 ALA A C 1
ATOM 742 O O . ALA A 1 91 ? 2.771 26.262 -11.360 1.00 56.34 91 ALA A O 1
ATOM 743 N N . GLU A 1 92 ? 3.347 26.142 -9.183 1.00 51.00 92 GLU A N 1
ATOM 744 C CA . GLU A 1 92 ? 4.238 27.308 -9.187 1.00 51.00 92 GLU A CA 1
ATOM 745 C C . GLU A 1 92 ? 5.629 26.944 -9.731 1.00 51.00 92 GLU A C 1
ATOM 747 O O . GLU A 1 92 ? 6.215 27.713 -10.494 1.00 51.00 92 GLU A O 1
ATOM 752 N N . GLU A 1 93 ? 6.111 25.731 -9.451 1.00 53.50 93 GLU A N 1
ATOM 753 C CA . GLU A 1 93 ? 7.260 25.115 -10.118 1.00 53.50 93 GLU A CA 1
ATOM 754 C C . GLU A 1 93 ? 6.793 24.231 -11.280 1.00 53.50 93 GLU A C 1
ATOM 756 O O . GLU A 1 93 ? 6.858 23.004 -11.210 1.00 53.50 93 GLU A O 1
ATOM 761 N N . ALA A 1 94 ? 6.334 24.832 -12.384 1.00 50.88 94 ALA A N 1
ATOM 762 C CA . ALA A 1 94 ? 6.235 24.076 -13.632 1.00 50.88 94 ALA A CA 1
ATOM 763 C C . ALA A 1 94 ? 7.600 23.396 -13.869 1.00 50.88 94 ALA A C 1
ATOM 765 O O . ALA A 1 94 ? 8.601 24.113 -13.964 1.00 50.88 94 ALA A O 1
ATOM 766 N N . PRO A 1 95 ? 7.690 22.051 -13.913 1.00 52.31 95 PRO A N 1
ATOM 767 C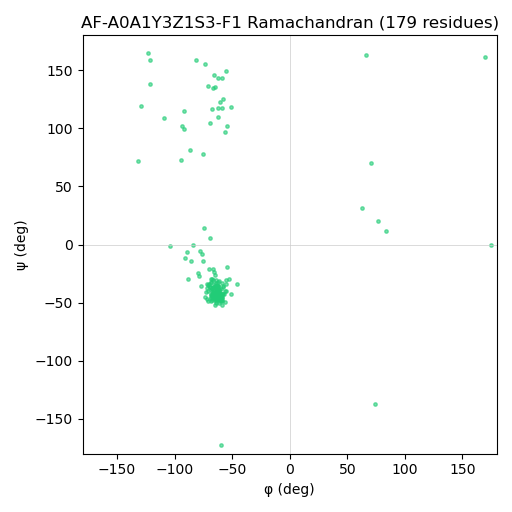 CA . PRO A 1 95 ? 8.978 21.392 -14.047 1.00 52.31 95 PRO A CA 1
ATOM 768 C C . PRO A 1 95 ? 9.629 21.904 -15.328 1.00 52.31 95 PRO A C 1
ATOM 770 O O . PRO A 1 95 ? 9.007 21.872 -16.394 1.00 52.31 95 PRO A O 1
ATOM 773 N N . GLU A 1 96 ? 10.855 22.419 -15.219 1.00 53.91 96 GLU A N 1
ATOM 774 C CA . GLU A 1 96 ? 11.654 22.769 -16.388 1.00 53.91 96 GLU A CA 1
ATOM 775 C C . GLU A 1 96 ? 11.766 21.535 -17.296 1.00 53.91 96 GLU A C 1
ATOM 777 O O . GLU A 1 96 ? 12.511 20.596 -17.019 1.00 53.91 96 GLU A O 1
ATOM 782 N N . GLY A 1 97 ? 10.980 21.527 -18.375 1.00 55.66 97 GLY A N 1
ATOM 783 C CA . GLY A 1 97 ? 10.951 20.465 -19.374 1.00 55.66 97 GLY A CA 1
ATOM 784 C C . GLY A 1 97 ? 10.420 19.112 -18.880 1.00 55.66 97 GLY A C 1
ATOM 785 O O . GLY A 1 97 ? 10.336 18.799 -17.694 1.00 55.66 97 GLY A O 1
ATOM 786 N N . SER A 1 98 ? 10.062 18.244 -19.831 1.00 61.06 98 SER A N 1
ATOM 787 C CA . SER A 1 98 ? 9.869 16.824 -19.525 1.00 61.06 98 SER A CA 1
ATOM 788 C C . SER A 1 98 ? 11.177 16.284 -18.951 1.00 61.06 98 SER A C 1
ATOM 790 O O . SER A 1 98 ? 12.186 16.281 -19.664 1.00 61.06 98 SER A O 1
ATOM 792 N N . THR A 1 99 ? 11.178 15.826 -17.699 1.00 73.19 99 THR A N 1
ATOM 793 C CA . THR A 1 99 ? 12.400 15.290 -17.095 1.00 73.19 99 THR A CA 1
ATOM 794 C C . THR A 1 99 ? 12.965 14.166 -17.970 1.00 73.19 99 THR A C 1
ATOM 796 O O . THR A 1 99 ? 12.223 13.431 -18.630 1.00 73.19 99 THR A O 1
ATOM 799 N N . GLU A 1 100 ? 14.284 13.978 -17.974 1.00 80.38 100 GLU A N 1
ATOM 800 C CA . GLU A 1 100 ? 14.925 12.878 -18.716 1.00 80.38 100 GLU A CA 1
ATOM 801 C C . GLU A 1 100 ? 14.319 11.501 -18.373 1.00 80.38 100 GLU A C 1
ATOM 803 O O . GLU A 1 100 ? 14.231 10.601 -19.215 1.00 80.38 100 GLU A O 1
ATOM 808 N N . GLN A 1 101 ? 13.813 11.351 -17.145 1.00 81.56 101 GLN A N 1
ATOM 809 C CA . GLN A 1 101 ? 13.080 10.165 -16.713 1.00 81.56 101 GLN A CA 1
ATOM 810 C C . GLN A 1 101 ? 11.732 10.010 -17.424 1.00 81.56 101 GLN A C 1
ATOM 812 O O . GLN A 1 101 ? 11.355 8.888 -17.767 1.00 81.56 101 GLN A O 1
ATOM 817 N N . ASP A 1 102 ? 11.006 11.097 -17.670 1.00 84.31 102 ASP A N 1
ATOM 818 C CA . ASP A 1 102 ? 9.722 11.063 -18.369 1.00 84.31 102 ASP A CA 1
ATOM 819 C C . ASP A 1 102 ? 9.898 10.768 -19.857 1.00 84.31 102 ASP A C 1
ATOM 821 O O . ASP A 1 102 ? 9.151 9.953 -20.404 1.00 84.31 102 ASP A O 1
ATOM 825 N N . LYS A 1 103 ? 10.957 11.299 -20.483 1.00 84.44 103 LYS A N 1
ATOM 826 C CA . LYS A 1 103 ? 11.358 10.913 -21.847 1.00 84.44 103 LYS A CA 1
ATOM 827 C C . LYS A 1 103 ? 11.649 9.414 -21.928 1.00 84.44 103 LYS A C 1
ATOM 829 O O . LYS A 1 103 ? 11.152 8.729 -22.821 1.00 84.44 103 LYS A O 1
ATOM 834 N N . MET A 1 104 ? 12.391 8.874 -20.959 1.00 88.81 104 MET A N 1
ATOM 835 C CA . MET A 1 104 ? 12.676 7.438 -20.889 1.00 88.81 104 MET A CA 1
ATOM 836 C C . MET A 1 104 ? 11.403 6.607 -20.666 1.00 88.81 104 MET A C 1
ATOM 838 O O . MET A 1 104 ? 11.193 5.596 -21.337 1.00 88.81 104 MET A O 1
ATOM 842 N N . ARG A 1 105 ? 10.508 7.030 -19.763 1.00 90.88 105 ARG A N 1
ATOM 843 C CA . ARG A 1 105 ? 9.220 6.353 -19.524 1.00 90.88 105 ARG A CA 1
ATOM 844 C C . ARG A 1 105 ? 8.348 6.342 -20.777 1.00 90.88 105 ARG A C 1
ATOM 846 O O . ARG A 1 105 ? 7.741 5.311 -21.076 1.00 90.88 105 ARG A O 1
ATOM 853 N N . LEU A 1 106 ? 8.296 7.456 -21.508 1.00 91.00 106 LEU A N 1
ATOM 854 C CA . LEU A 1 106 ? 7.563 7.573 -22.766 1.00 91.00 106 LEU A CA 1
ATOM 855 C C . LEU A 1 106 ? 8.159 6.654 -23.838 1.00 91.00 106 LEU A C 1
ATOM 857 O O . LEU A 1 106 ? 7.424 5.883 -24.454 1.00 91.00 106 LEU A O 1
ATOM 861 N N . ALA A 1 107 ? 9.484 6.664 -23.993 1.00 92.31 107 ALA A N 1
ATOM 862 C CA . ALA A 1 107 ? 10.197 5.803 -24.930 1.00 92.31 107 ALA A CA 1
ATOM 863 C C . ALA A 1 107 ? 9.961 4.311 -24.645 1.00 92.31 107 ALA A C 1
ATOM 865 O O . ALA A 1 107 ? 9.644 3.553 -25.557 1.00 92.31 107 ALA A O 1
ATOM 866 N N . VAL A 1 108 ? 10.032 3.884 -23.379 1.00 93.56 108 VAL A N 1
ATOM 867 C CA . VAL A 1 108 ? 9.753 2.493 -22.980 1.00 93.56 108 VAL A CA 1
ATOM 868 C C . VAL A 1 108 ? 8.287 2.123 -23.212 1.00 93.56 108 VAL A C 1
ATOM 870 O O . VAL A 1 108 ? 7.997 1.011 -23.657 1.00 93.56 108 VAL A O 1
ATOM 873 N N . ARG A 1 109 ? 7.347 3.038 -22.938 1.00 92.94 109 ARG A N 1
ATOM 874 C CA . ARG A 1 109 ? 5.917 2.811 -23.195 1.00 92.94 109 ARG A CA 1
ATOM 875 C C . ARG A 1 109 ? 5.648 2.619 -24.687 1.00 92.94 109 ARG A C 1
ATOM 877 O O . ARG A 1 109 ? 4.928 1.691 -25.044 1.00 92.94 109 ARG A O 1
ATOM 884 N N . ALA A 1 110 ? 6.241 3.455 -25.532 1.00 92.88 110 ALA A N 1
ATOM 885 C CA . ALA A 1 110 ? 6.124 3.351 -26.980 1.00 92.88 110 ALA A CA 1
ATOM 886 C C . ALA A 1 110 ? 6.828 2.094 -27.522 1.00 92.88 110 ALA A C 1
ATOM 888 O O . ALA A 1 110 ? 6.232 1.351 -28.286 1.00 92.88 110 ALA A O 1
ATOM 889 N N . ALA A 1 111 ? 8.032 1.760 -27.052 1.00 94.19 111 ALA A N 1
ATOM 890 C CA . ALA A 1 111 ? 8.724 0.523 -27.429 1.00 94.19 111 ALA A CA 1
ATOM 891 C C . ALA A 1 111 ? 7.918 -0.741 -27.081 1.00 94.19 111 ALA A C 1
ATOM 893 O O . ALA A 1 111 ? 7.950 -1.746 -27.794 1.00 94.19 111 ALA A O 1
ATOM 894 N N . ARG A 1 112 ? 7.149 -0.697 -25.987 1.00 93.12 112 ARG A N 1
ATOM 895 C CA . ARG A 1 112 ? 6.300 -1.812 -25.566 1.00 93.12 112 ARG A CA 1
ATOM 896 C C . ARG A 1 112 ? 5.147 -2.098 -26.533 1.00 93.12 112 ARG A C 1
ATOM 898 O O . ARG A 1 112 ? 4.678 -3.226 -26.523 1.00 93.12 112 ARG A O 1
ATOM 905 N N . SER A 1 113 ? 4.718 -1.167 -27.388 1.00 90.06 113 SER A N 1
ATOM 906 C CA . SER A 1 113 ? 3.706 -1.477 -28.414 1.00 90.06 113 SER A CA 1
ATOM 907 C C . SER A 1 113 ? 4.264 -2.293 -29.590 1.00 90.06 113 SER A C 1
ATOM 909 O O . SER A 1 113 ? 3.491 -2.868 -30.351 1.00 90.06 113 SER A O 1
AT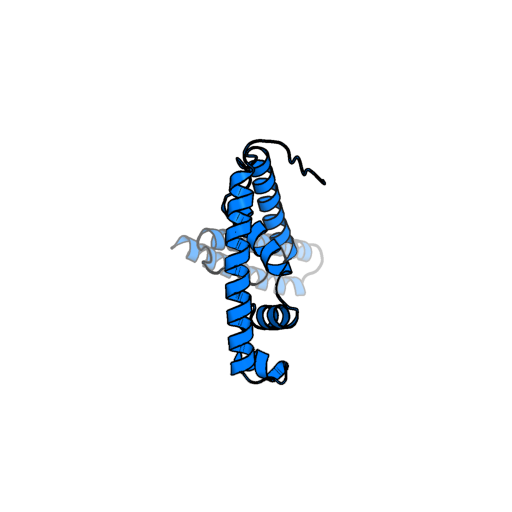OM 911 N N . GLY A 1 114 ? 5.594 -2.389 -29.731 1.00 90.00 114 GLY A N 1
ATOM 912 C CA . GLY A 1 114 ? 6.261 -3.099 -30.830 1.00 90.00 114 GLY A CA 1
ATOM 913 C C . GLY A 1 114 ? 6.536 -4.589 -30.588 1.00 90.00 114 GLY A C 1
ATOM 914 O O . GLY A 1 114 ? 7.011 -5.281 -31.494 1.00 90.00 114 GLY A O 1
ATOM 915 N N . ILE A 1 115 ? 6.281 -5.110 -29.384 1.00 94.12 115 ILE A N 1
ATOM 916 C CA . ILE A 1 115 ? 6.492 -6.533 -29.071 1.00 94.12 115 ILE A CA 1
ATOM 917 C C . ILE A 1 115 ? 5.320 -7.397 -29.541 1.00 94.12 115 ILE A C 1
ATOM 919 O O . ILE A 1 115 ? 4.203 -6.926 -29.726 1.00 94.12 115 ILE A O 1
ATOM 923 N N . SER A 1 116 ? 5.557 -8.699 -29.710 1.00 94.81 116 SER A N 1
ATOM 924 C CA . SER A 1 116 ? 4.478 -9.615 -30.088 1.00 94.81 116 SER A CA 1
ATOM 925 C C . SER A 1 116 ? 3.523 -9.897 -28.917 1.00 94.81 116 SER A C 1
ATOM 927 O O . SER A 1 116 ? 3.959 -9.899 -27.761 1.00 94.81 116 SER A O 1
ATOM 929 N N . PRO A 1 117 ? 2.257 -10.274 -29.186 1.00 94.19 117 PRO A N 1
ATOM 930 C CA . PRO A 1 117 ? 1.296 -10.617 -28.133 1.00 94.19 117 PRO A CA 1
ATOM 931 C C . PRO A 1 117 ? 1.791 -11.721 -27.186 1.00 94.19 117 PRO A C 1
ATOM 933 O O . PRO A 1 117 ? 1.535 -11.696 -25.985 1.00 94.19 117 PRO A O 1
ATOM 936 N N . ALA A 1 118 ? 2.567 -12.683 -27.700 1.00 92.06 118 ALA A N 1
ATOM 937 C CA . ALA A 1 118 ? 3.159 -13.742 -26.883 1.00 92.06 118 ALA A CA 1
ATOM 938 C C . ALA A 1 118 ? 4.264 -13.222 -25.944 1.00 92.06 118 ALA A C 1
ATOM 940 O O . ALA A 1 118 ? 4.402 -13.707 -24.822 1.00 92.06 118 ALA A O 1
ATOM 941 N N . GLN A 1 119 ? 5.062 -12.247 -26.391 1.00 94.25 119 GLN A N 1
ATOM 942 C CA . GLN A 1 119 ? 6.065 -11.587 -25.551 1.00 94.25 119 GLN A CA 1
ATOM 943 C C . GLN A 1 119 ? 5.391 -10.740 -24.473 1.00 94.25 119 GLN A C 1
ATOM 945 O O . GLN A 1 119 ? 5.794 -10.800 -23.311 1.00 94.25 119 GLN A O 1
ATOM 950 N N . GLU A 1 120 ? 4.343 -10.007 -24.848 1.00 93.94 120 GLU A N 1
ATOM 951 C CA . GLU A 1 120 ? 3.563 -9.187 -23.928 1.00 93.94 120 GLU A CA 1
ATOM 952 C C . GLU A 1 120 ? 2.887 -10.027 -22.842 1.00 93.94 120 GLU A C 1
ATOM 954 O O . GLU A 1 120 ? 3.029 -9.719 -21.658 1.00 93.94 120 GLU A O 1
ATOM 959 N N . ALA A 1 121 ? 2.235 -11.129 -23.220 1.00 92.69 121 ALA A N 1
ATOM 960 C CA . ALA A 1 121 ? 1.580 -12.034 -22.281 1.00 92.69 121 ALA A CA 1
ATOM 961 C C . ALA A 1 121 ? 2.562 -12.604 -21.243 1.00 92.69 121 ALA A C 1
ATOM 963 O O . ALA A 1 121 ? 2.258 -12.646 -20.049 1.00 92.69 121 ALA A O 1
ATOM 964 N N . TYR A 1 122 ? 3.769 -13.003 -21.662 1.00 94.00 122 TYR A N 1
ATOM 965 C CA . TYR A 1 122 ? 4.777 -13.511 -20.727 1.00 94.00 122 TYR A CA 1
ATOM 966 C C . TYR A 1 122 ? 5.368 -12.419 -19.838 1.00 94.00 122 TYR A C 1
ATOM 968 O O . TYR A 1 122 ? 5.557 -12.663 -18.648 1.00 94.00 122 TYR A O 1
ATOM 976 N N . LEU A 1 123 ? 5.622 -11.223 -20.378 1.00 92.69 123 LEU A N 1
ATOM 977 C CA . LEU A 1 123 ? 6.069 -10.076 -19.585 1.00 92.69 123 LEU A CA 1
ATOM 978 C C . LEU A 1 123 ? 5.032 -9.708 -18.519 1.00 92.69 123 LEU A C 1
ATOM 980 O O . LEU A 1 123 ? 5.378 -9.619 -17.340 1.00 92.69 123 LEU A O 1
ATOM 984 N N . ALA A 1 124 ? 3.760 -9.593 -18.909 1.00 91.75 124 ALA A N 1
ATOM 985 C CA . ALA A 1 124 ? 2.645 -9.341 -18.001 1.00 91.75 124 ALA A CA 1
ATOM 986 C C . ALA A 1 124 ? 2.532 -10.422 -16.916 1.00 91.75 124 ALA A C 1
ATOM 988 O O . ALA A 1 124 ? 2.374 -10.098 -15.741 1.00 91.75 124 ALA A O 1
ATOM 989 N N . GLY A 1 125 ? 2.698 -11.693 -17.291 1.00 89.19 125 GLY A N 1
ATOM 990 C CA . GLY A 1 125 ? 2.682 -12.822 -16.361 1.00 89.19 125 GLY A CA 1
ATOM 991 C C . GLY A 1 125 ? 3.832 -12.824 -15.349 1.00 89.19 125 GLY A C 1
ATOM 992 O O . GLY A 1 125 ? 3.668 -13.374 -14.263 1.00 89.19 125 GLY A O 1
ATOM 993 N N . THR A 1 126 ? 4.977 -12.212 -15.671 1.00 88.31 126 THR A N 1
ATOM 994 C CA . THR A 1 126 ? 6.131 -12.085 -14.756 1.00 88.31 126 THR A CA 1
ATOM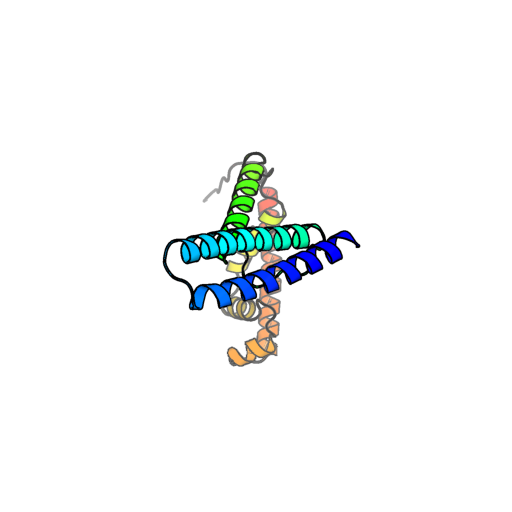 995 C C . THR A 1 126 ? 6.133 -10.816 -13.904 1.00 88.31 126 THR A C 1
ATOM 997 O O . THR A 1 126 ? 6.913 -10.726 -12.951 1.00 88.31 126 THR A O 1
ATOM 1000 N N . ASN A 1 127 ? 5.265 -9.846 -14.204 1.00 82.75 127 ASN A N 1
ATOM 1001 C CA . ASN A 1 127 ? 5.135 -8.638 -13.392 1.00 82.75 127 ASN A CA 1
ATOM 1002 C C . ASN A 1 127 ? 4.757 -9.000 -11.946 1.00 82.75 127 ASN A C 1
ATOM 1004 O O . ASN A 1 127 ? 4.029 -9.961 -11.692 1.00 82.75 127 ASN A O 1
ATOM 1008 N N . GLY A 1 128 ? 5.292 -8.251 -10.979 1.00 79.44 128 GLY A N 1
ATOM 1009 C CA . GLY A 1 128 ? 5.071 -8.530 -9.555 1.00 79.44 128 GLY A CA 1
ATOM 1010 C C . GLY A 1 128 ? 5.882 -9.708 -8.997 1.00 79.44 128 GLY A C 1
ATOM 1011 O O . GLY A 1 128 ? 5.512 -10.266 -7.970 1.00 79.44 128 GLY A O 1
ATOM 1012 N N . GLY A 1 129 ? 6.979 -10.107 -9.657 1.00 83.00 129 GLY A N 1
ATOM 1013 C CA . GLY A 1 129 ? 7.938 -11.087 -9.119 1.00 83.00 129 GLY A CA 1
ATOM 1014 C C . GLY A 1 129 ? 7.553 -12.556 -9.324 1.00 83.00 129 GLY A C 1
ATOM 1015 O O . GLY A 1 129 ? 8.171 -13.453 -8.743 1.00 83.00 129 GLY A O 1
ATOM 1016 N N . ARG A 1 130 ? 6.548 -12.832 -10.161 1.00 89.12 130 ARG A N 1
ATOM 1017 C CA . ARG A 1 130 ? 6.120 -14.200 -10.481 1.00 89.12 130 ARG A CA 1
ATOM 1018 C C . ARG A 1 130 ? 7.212 -14.942 -11.255 1.00 89.12 130 ARG A C 1
ATOM 1020 O O . ARG A 1 130 ? 7.802 -14.429 -12.205 1.00 89.12 130 ARG A O 1
ATOM 1027 N N . ARG A 1 131 ? 7.482 -16.192 -10.862 1.00 91.81 131 ARG A N 1
ATOM 1028 C CA . ARG A 1 131 ? 8.538 -17.011 -11.482 1.00 91.81 131 ARG A CA 1
ATOM 1029 C C . ARG A 1 131 ? 8.133 -17.432 -12.897 1.00 91.81 131 ARG A C 1
ATOM 1031 O O . 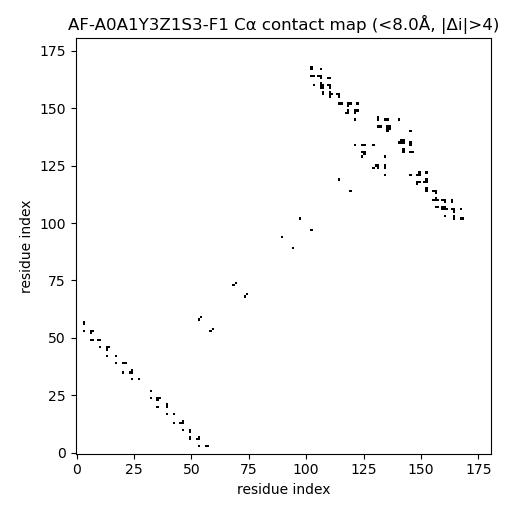ARG A 1 131 ? 7.045 -17.962 -13.102 1.00 91.81 131 ARG A O 1
ATOM 1038 N N . GLN A 1 132 ? 9.060 -17.349 -13.852 1.00 91.50 132 GLN A N 1
ATOM 1039 C CA . GLN A 1 132 ? 8.841 -17.756 -15.254 1.00 91.50 132 GLN A CA 1
ATOM 1040 C C . GLN A 1 132 ? 8.366 -19.215 -15.394 1.00 91.50 132 GLN A C 1
ATOM 1042 O O . GLN A 1 132 ? 7.631 -19.549 -16.316 1.00 91.50 132 GLN A O 1
ATOM 1047 N N . ALA A 1 133 ? 8.774 -20.097 -14.472 1.00 92.56 133 ALA A N 1
ATOM 1048 C CA . ALA A 1 133 ? 8.323 -21.487 -14.444 1.00 92.56 133 ALA A CA 1
ATOM 1049 C C . ALA A 1 133 ? 6.818 -21.620 -14.155 1.00 92.56 133 ALA A C 1
ATOM 1051 O O . ALA A 1 133 ? 6.180 -22.523 -14.684 1.00 92.56 133 ALA A O 1
ATOM 1052 N N . GLN A 1 134 ? 6.252 -20.727 -13.340 1.00 92.81 134 GLN A N 1
ATOM 1053 C CA . GLN A 1 134 ? 4.817 -20.695 -13.069 1.00 92.81 134 GLN A CA 1
ATOM 1054 C C . GLN A 1 134 ? 4.050 -20.195 -14.297 1.00 92.81 134 GLN A C 1
ATOM 1056 O O . GLN A 1 134 ? 3.121 -20.862 -14.738 1.00 92.81 134 GLN A O 1
ATOM 1061 N N . VAL A 1 135 ? 4.510 -19.096 -14.904 1.00 93.81 135 VAL A N 1
ATOM 1062 C CA . VAL A 1 135 ? 3.941 -18.559 -16.154 1.00 93.81 135 VAL A CA 1
ATOM 1063 C C . VAL A 1 135 ? 3.942 -19.618 -17.260 1.00 93.81 135 VAL A C 1
ATOM 1065 O O . VAL A 1 135 ? 2.971 -19.761 -17.992 1.00 93.81 135 VAL A O 1
ATOM 1068 N N . ALA A 1 136 ? 5.008 -20.417 -17.350 1.00 94.56 136 ALA A N 1
ATOM 1069 C CA . ALA A 1 136 ? 5.102 -21.513 -18.308 1.00 94.56 136 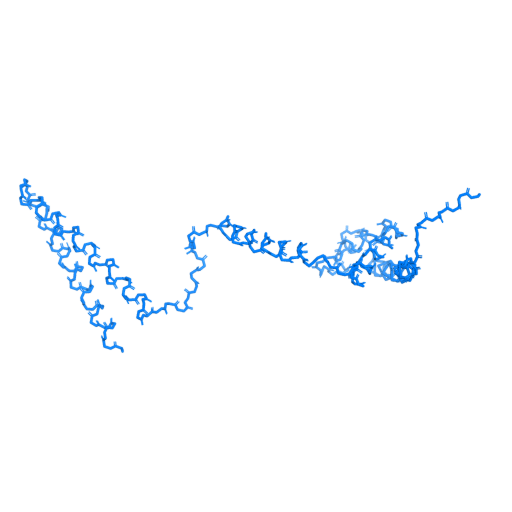ALA A CA 1
ATOM 1070 C C . ALA A 1 136 ? 4.064 -22.621 -18.075 1.00 94.56 136 ALA A C 1
ATOM 1072 O O . ALA A 1 136 ? 3.460 -23.088 -19.039 1.00 94.56 136 ALA A O 1
ATOM 1073 N N . ARG A 1 137 ? 3.819 -23.007 -16.814 1.00 93.75 137 ARG A N 1
ATOM 1074 C CA . ARG A 1 137 ? 2.780 -23.992 -16.463 1.00 93.75 137 ARG A CA 1
ATOM 1075 C C . ARG A 1 137 ? 1.387 -23.490 -16.834 1.00 93.75 137 ARG A C 1
ATOM 1077 O O . ARG A 1 137 ? 0.640 -24.223 -17.465 1.00 93.75 137 ARG A O 1
ATOM 1084 N N . GLU A 1 138 ? 1.074 -22.243 -16.493 1.00 92.94 138 GLU A N 1
ATOM 1085 C CA . GLU A 1 138 ? -0.228 -21.625 -16.784 1.00 92.94 138 GLU A CA 1
ATOM 1086 C C . GLU A 1 138 ? -0.462 -21.445 -18.288 1.00 92.94 138 GLU A C 1
ATOM 1088 O O . GLU A 1 138 ? -1.564 -21.666 -18.776 1.00 92.94 138 GLU A O 1
ATOM 1093 N N . ALA A 1 139 ? 0.588 -21.120 -19.043 1.00 90.12 139 ALA A N 1
ATOM 1094 C CA . ALA A 1 139 ? 0.519 -21.007 -20.496 1.00 90.12 139 ALA A CA 1
ATOM 1095 C C . ALA A 1 139 ? 0.528 -22.365 -21.230 1.00 90.12 139 ALA A C 1
ATOM 1097 O O . ALA A 1 139 ? 0.441 -22.384 -22.458 1.00 90.12 139 ALA A O 1
ATOM 1098 N N . GLY A 1 140 ? 0.706 -23.492 -20.526 1.00 93.31 140 GLY A N 1
ATOM 1099 C CA . GLY A 1 140 ? 0.860 -24.813 -21.146 1.00 93.31 140 GLY A CA 1
ATOM 1100 C C . GLY A 1 140 ? 2.102 -24.922 -22.042 1.00 93.31 140 GLY A C 1
ATOM 1101 O O . GLY A 1 140 ? 2.084 -25.605 -23.065 1.00 93.31 140 GLY A O 1
ATOM 1102 N N . ARG A 1 141 ? 3.184 -24.201 -21.713 1.00 94.44 141 ARG A N 1
ATOM 1103 C CA . ARG A 1 141 ? 4.415 -24.132 -22.519 1.00 94.44 141 ARG A CA 1
ATOM 1104 C C . ARG A 1 141 ? 5.640 -24.584 -21.737 1.00 94.44 141 ARG A C 1
ATOM 1106 O O . ARG A 1 141 ? 5.710 -24.512 -20.515 1.00 94.44 141 ARG A O 1
ATOM 1113 N N . ASN A 1 142 ? 6.679 -24.972 -22.472 1.00 95.81 142 ASN A N 1
ATOM 1114 C CA . ASN A 1 142 ? 7.980 -25.271 -21.881 1.00 95.81 142 ASN A CA 1
ATOM 1115 C C . ASN A 1 142 ? 8.612 -24.014 -21.267 1.00 95.81 142 ASN A C 1
ATOM 1117 O O . ASN A 1 142 ? 8.680 -22.961 -21.909 1.00 95.81 142 ASN A O 1
ATOM 1121 N N . ARG A 1 143 ? 9.176 -24.149 -20.058 1.00 94.94 143 ARG A N 1
ATOM 1122 C CA . ARG A 1 143 ? 9.890 -23.066 -19.351 1.00 94.94 143 ARG A CA 1
ATOM 1123 C C . ARG A 1 143 ? 10.953 -22.403 -20.230 1.00 94.94 143 ARG A C 1
ATOM 1125 O O . ARG A 1 143 ? 11.058 -21.179 -20.250 1.00 94.94 143 ARG A O 1
ATOM 1132 N N . SER A 1 144 ? 11.721 -23.199 -20.974 1.00 95.94 144 SER A N 1
ATOM 1133 C CA . SER A 1 144 ? 12.782 -22.707 -21.860 1.00 95.94 144 SER A CA 1
ATOM 1134 C C . SER A 1 144 ? 12.250 -21.842 -23.004 1.00 95.94 144 SER A C 1
ATOM 1136 O O . SER A 1 144 ? 12.944 -20.927 -23.440 1.00 95.94 144 SER A O 1
ATOM 1138 N N . THR A 1 145 ? 11.029 -22.105 -23.478 1.00 95.62 145 THR A N 1
ATOM 1139 C CA . THR A 1 145 ? 10.363 -21.295 -24.506 1.00 95.62 145 THR A CA 1
ATOM 1140 C C . THR A 1 145 ? 9.944 -19.949 -23.931 1.00 95.62 145 THR A C 1
ATOM 1142 O O . THR A 1 145 ? 10.286 -18.919 -24.501 1.00 95.62 145 THR A O 1
ATOM 1145 N N . VAL A 1 146 ? 9.282 -19.945 -22.770 1.00 95.25 146 VAL A N 1
ATOM 1146 C CA . VAL A 1 146 ? 8.873 -18.705 -22.085 1.00 95.25 146 VAL A CA 1
ATOM 1147 C C . VAL A 1 146 ? 10.083 -17.827 -21.772 1.00 95.25 146 VAL A C 1
ATOM 1149 O O . VAL A 1 146 ? 10.068 -16.640 -22.082 1.00 95.25 146 VAL A O 1
ATOM 1152 N N . CYS A 1 147 ? 11.161 -18.415 -21.243 1.00 95.00 147 CYS A N 1
ATOM 1153 C CA . CYS A 1 147 ? 12.395 -17.693 -20.932 1.00 95.00 147 CYS A CA 1
ATOM 1154 C C . CYS A 1 147 ? 13.001 -17.022 -22.176 1.00 95.00 147 CYS A C 1
ATOM 1156 O O . CYS A 1 147 ? 13.232 -15.814 -22.177 1.00 95.00 147 CYS A O 1
ATOM 1158 N N . ARG A 1 148 ? 13.192 -17.780 -23.266 1.00 96.06 148 ARG A N 1
ATOM 1159 C CA . ARG A 1 148 ? 13.766 -17.250 -24.514 1.00 96.06 148 ARG A CA 1
ATOM 1160 C C . ARG A 1 148 ? 12.890 -16.166 -25.142 1.00 96.06 148 ARG A C 1
ATOM 1162 O O . ARG A 1 148 ? 13.411 -15.160 -25.615 1.00 96.06 148 ARG A O 1
ATOM 1169 N N . THR A 1 149 ? 11.571 -16.350 -25.149 1.00 95.62 149 THR A N 1
ATOM 1170 C CA . THR A 1 149 ? 10.633 -15.363 -25.701 1.00 95.62 149 THR A CA 1
ATOM 1171 C C . THR A 1 149 ? 10.632 -14.075 -24.882 1.00 95.62 149 THR A C 1
ATOM 1173 O O . THR A 1 149 ? 10.673 -12.993 -25.462 1.00 95.62 149 THR A O 1
ATOM 1176 N N . LEU A 1 150 ? 10.666 -14.185 -23.552 1.00 94.31 150 LEU A N 1
ATOM 1177 C CA . LEU A 1 150 ? 10.736 -13.044 -22.645 1.00 94.31 150 LEU A CA 1
ATOM 1178 C C . LEU A 1 150 ? 12.050 -12.271 -22.805 1.00 94.31 150 LEU A C 1
ATOM 1180 O O . LEU A 1 150 ? 12.012 -11.055 -22.958 1.00 94.31 150 LEU A O 1
ATOM 1184 N N . GLN A 1 151 ? 13.193 -12.960 -22.872 1.00 94.75 151 GLN A N 1
ATOM 1185 C CA . GLN A 1 151 ? 14.494 -12.322 -23.115 1.00 94.75 151 GLN A CA 1
ATOM 1186 C C . GLN A 1 151 ? 14.526 -11.561 -24.446 1.00 94.75 151 GLN A C 1
ATOM 1188 O O . GLN A 1 151 ? 15.014 -10.436 -24.504 1.00 94.75 151 GLN A O 1
ATOM 1193 N N . ARG A 1 152 ? 13.969 -12.144 -25.515 1.00 95.44 152 ARG A N 1
ATOM 1194 C CA . ARG A 1 152 ? 13.864 -11.470 -26.820 1.00 95.44 152 ARG A CA 1
ATOM 1195 C C . ARG A 1 152 ? 12.959 -10.241 -26.758 1.00 95.44 152 ARG A C 1
ATOM 1197 O O . ARG A 1 152 ? 13.312 -9.219 -27.332 1.00 95.44 152 ARG A O 1
ATOM 1204 N N . GLY A 1 153 ? 11.827 -10.334 -26.058 1.00 95.00 153 GLY A N 1
ATOM 1205 C CA . GLY A 1 153 ? 10.920 -9.203 -25.851 1.00 95.00 153 GLY A CA 1
ATOM 1206 C C . GLY A 1 153 ? 11.590 -8.064 -25.079 1.00 95.00 153 GLY A C 1
ATOM 1207 O O . GLY A 1 153 ? 11.551 -6.926 -25.523 1.00 95.00 153 GLY A O 1
ATOM 1208 N N . GLN A 1 154 ? 12.280 -8.374 -23.978 1.00 94.81 154 GLN A N 1
ATOM 1209 C CA . GLN A 1 154 ? 13.025 -7.384 -23.189 1.00 94.81 154 GLN A CA 1
ATOM 1210 C C . GLN A 1 154 ? 14.148 -6.725 -23.989 1.00 94.81 154 GLN A C 1
ATOM 1212 O O . GLN A 1 154 ? 14.286 -5.505 -23.947 1.00 94.81 154 GLN A O 1
ATOM 1217 N N . LYS A 1 155 ? 14.923 -7.520 -24.739 1.00 96.00 155 LYS A N 1
ATOM 1218 C CA . LYS A 1 155 ? 15.988 -7.004 -25.602 1.00 96.00 155 LYS A CA 1
ATOM 1219 C C . LYS A 1 155 ? 15.429 -6.037 -26.647 1.00 96.00 155 LYS A C 1
ATOM 1221 O O . LYS A 1 155 ? 15.954 -4.940 -26.783 1.00 96.00 155 LYS A O 1
ATOM 1226 N N . ARG A 1 156 ? 14.331 -6.412 -27.308 1.00 94.94 156 ARG A N 1
ATOM 1227 C CA . ARG A 1 156 ? 13.665 -5.561 -28.297 1.00 94.94 156 ARG A CA 1
ATOM 1228 C C . ARG A 1 156 ? 13.153 -4.256 -27.689 1.00 94.94 156 ARG A C 1
ATOM 1230 O O . ARG A 1 156 ? 13.440 -3.198 -28.225 1.00 94.94 156 ARG A O 1
ATOM 1237 N N . ILE A 1 157 ? 12.474 -4.316 -26.538 1.00 95.81 157 ILE A N 1
ATOM 1238 C CA . ILE A 1 157 ? 12.013 -3.108 -25.831 1.00 95.81 157 ILE A CA 1
ATOM 1239 C C . ILE A 1 157 ? 13.192 -2.189 -25.509 1.00 95.81 157 ILE A C 1
ATOM 1241 O O . ILE A 1 157 ? 13.078 -0.983 -25.677 1.00 95.81 157 ILE A O 1
ATOM 1245 N N . ALA A 1 158 ? 14.317 -2.738 -25.046 1.00 95.94 158 ALA A N 1
ATOM 1246 C CA . ALA A 1 158 ? 15.493 -1.942 -24.711 1.00 95.94 158 ALA A CA 1
ATOM 1247 C C . ALA A 1 158 ? 16.124 -1.274 -25.946 1.00 95.94 158 ALA A C 1
ATOM 1249 O O . ALA A 1 158 ? 16.511 -0.108 -25.877 1.00 95.94 158 ALA A O 1
ATOM 1250 N N . GLU A 1 159 ? 16.218 -1.993 -27.066 1.00 96.00 159 GLU A N 1
ATOM 1251 C CA . GLU A 1 159 ? 16.727 -1.466 -28.338 1.00 96.00 159 GLU A CA 1
ATOM 1252 C C . GLU A 1 159 ? 15.813 -0.358 -28.885 1.00 96.00 159 GLU A C 1
ATOM 1254 O O . GLU A 1 159 ? 16.283 0.754 -29.135 1.00 96.00 159 GLU A O 1
ATOM 1259 N N . ASP A 1 160 ? 14.506 -0.617 -28.965 1.00 95.81 160 ASP A N 1
ATOM 1260 C CA . ASP A 1 160 ? 13.514 0.329 -29.483 1.00 95.81 160 ASP A CA 1
ATOM 1261 C C . ASP A 1 160 ? 13.394 1.568 -28.574 1.00 95.81 160 ASP A C 1
ATOM 1263 O O . ASP A 1 160 ? 13.389 2.704 -29.052 1.00 95.81 160 ASP A O 1
ATOM 1267 N N . ALA A 1 161 ? 13.384 1.385 -27.247 1.00 95.75 161 ALA A N 1
ATOM 1268 C CA . ALA A 1 161 ? 13.320 2.494 -26.293 1.00 95.75 161 ALA A CA 1
ATOM 1269 C C . ALA A 1 161 ? 14.561 3.388 -26.372 1.00 95.75 161 ALA A C 1
ATOM 1271 O O . ALA A 1 161 ? 14.444 4.605 -26.253 1.00 95.75 161 ALA A O 1
ATOM 1272 N N . ARG A 1 162 ? 15.749 2.817 -26.615 1.00 94.62 162 ARG A N 1
ATOM 1273 C CA . ARG A 1 162 ? 16.976 3.604 -26.791 1.00 94.62 162 ARG A CA 1
ATOM 1274 C C . ARG A 1 162 ? 16.881 4.519 -28.010 1.00 94.62 162 ARG A C 1
ATOM 1276 O O . ARG A 1 162 ? 17.269 5.681 -27.917 1.00 94.62 162 ARG A O 1
ATOM 1283 N N . VAL A 1 163 ? 16.364 4.010 -29.128 1.00 95.06 163 VAL A N 1
ATOM 1284 C CA . VAL A 1 163 ? 16.171 4.801 -30.352 1.00 95.06 163 VAL A CA 1
ATOM 1285 C C . VAL A 1 163 ? 15.138 5.905 -30.121 1.00 95.06 163 VAL A C 1
ATOM 1287 O O . VAL A 1 163 ? 15.401 7.066 -30.422 1.00 95.06 163 VAL A O 1
ATOM 1290 N N . LEU A 1 164 ? 13.993 5.569 -29.523 1.00 92.69 164 LEU A N 1
ATOM 1291 C CA . LEU A 1 164 ? 12.922 6.528 -29.239 1.00 92.69 164 LEU A CA 1
ATOM 1292 C C . LEU A 1 164 ? 13.363 7.624 -28.264 1.00 92.69 164 LEU A C 1
ATOM 1294 O O . LEU A 1 164 ? 13.067 8.794 -28.479 1.00 92.69 164 LEU A O 1
ATOM 1298 N N . TYR A 1 165 ? 14.125 7.271 -27.233 1.00 90.69 165 TYR A N 1
ATOM 1299 C CA . TYR A 1 165 ? 14.689 8.234 -26.292 1.00 90.69 165 TYR A CA 1
ATOM 1300 C C . TYR A 1 165 ? 15.662 9.208 -26.978 1.00 90.69 165 TYR A C 1
ATOM 1302 O O . TYR A 1 165 ? 15.582 10.414 -26.759 1.00 90.69 165 TYR A O 1
ATOM 1310 N N . GLN A 1 166 ? 16.527 8.715 -27.872 1.00 90.38 166 GLN A N 1
ATOM 1311 C CA . GLN A 1 166 ? 17.419 9.575 -28.661 1.00 90.38 166 GLN A CA 1
ATOM 1312 C C . GLN A 1 166 ? 16.653 10.522 -29.596 1.00 90.38 166 GLN A C 1
ATOM 1314 O O . GLN A 1 166 ? 17.089 11.651 -29.802 1.00 90.38 166 GLN A O 1
ATOM 1319 N N . LEU A 1 167 ? 15.527 10.081 -30.163 1.00 89.25 167 LEU A N 1
ATOM 1320 C CA . LEU A 1 167 ? 14.664 10.928 -30.991 1.00 89.25 167 LEU A CA 1
ATOM 1321 C C . LEU A 1 167 ? 13.979 12.023 -30.166 1.00 89.25 167 LEU A C 1
ATOM 1323 O O . LEU A 1 167 ? 13.975 13.176 -30.587 1.00 89.25 167 LEU A O 1
ATOM 1327 N N . LEU A 1 168 ? 13.473 11.684 -28.977 1.00 84.12 168 LEU A N 1
ATOM 1328 C CA . LEU A 1 168 ? 12.877 12.650 -28.048 1.00 84.12 168 LEU A CA 1
ATOM 1329 C C . LEU A 1 168 ? 13.892 13.710 -27.597 1.00 84.12 168 LEU A C 1
ATOM 1331 O O . LEU A 1 168 ? 13.550 14.883 -27.520 1.00 84.12 168 LEU A O 1
ATOM 1335 N N . GLY A 1 169 ? 15.151 13.322 -27.367 1.00 74.31 169 GLY A N 1
ATOM 1336 C CA . GLY A 1 169 ? 16.227 14.261 -27.026 1.00 74.31 169 GLY A CA 1
ATOM 1337 C C . GLY A 1 169 ? 16.668 15.176 -28.177 1.00 74.31 169 GLY A C 1
ATOM 1338 O O . GLY A 1 169 ? 17.242 16.228 -27.930 1.00 74.31 169 GLY A O 1
ATOM 1339 N N . ARG A 1 170 ? 16.401 14.809 -29.439 1.00 65.94 170 ARG A N 1
ATOM 1340 C CA . ARG A 1 170 ? 16.724 15.636 -30.620 1.00 65.94 170 ARG A CA 1
ATOM 1341 C C . ARG A 1 170 ? 15.644 16.664 -30.969 1.00 65.94 170 ARG A C 1
ATOM 1343 O O . ARG A 1 170 ? 15.914 17.541 -31.781 1.00 65.94 170 ARG A O 1
ATOM 1350 N N . GLN A 1 171 ? 14.440 16.551 -30.402 1.00 58.78 171 GLN A N 1
ATOM 1351 C CA . GLN A 1 171 ? 13.310 17.445 -30.697 1.00 58.78 171 GLN A CA 1
ATOM 1352 C C . GLN A 1 171 ? 13.299 18.751 -29.889 1.00 58.78 171 GLN A C 1
ATOM 1354 O O . GLN A 1 171 ? 12.425 19.590 -30.102 1.00 58.78 171 GLN A O 1
ATOM 1359 N N . GLU A 1 172 ? 14.271 18.977 -29.006 1.00 50.50 172 GLU A N 1
ATOM 1360 C CA . GLU A 1 172 ? 14.441 20.267 -28.332 1.00 50.50 172 GLU A CA 1
ATOM 1361 C C . GLU A 1 172 ? 15.046 21.289 -29.312 1.00 50.50 172 GLU A C 1
ATOM 1363 O O . GLU A 1 172 ? 16.249 21.534 -29.322 1.00 50.50 172 GLU A O 1
ATOM 1368 N N . GLY A 1 173 ? 14.211 21.838 -30.207 1.00 49.91 173 GLY A N 1
ATOM 1369 C CA . GLY A 1 173 ? 14.656 22.850 -31.173 1.00 49.91 173 GLY A CA 1
ATOM 1370 C C . GLY A 1 173 ? 13.675 23.353 -32.244 1.00 49.91 173 GLY A C 1
ATOM 1371 O O . GLY A 1 173 ? 14.071 24.212 -33.025 1.00 49.91 173 GLY A O 1
ATOM 1372 N N . GLY A 1 174 ? 12.421 22.892 -32.326 1.00 46.19 174 GLY A N 1
ATOM 1373 C CA . GLY A 1 174 ? 11.460 23.465 -33.284 1.00 46.19 174 GLY A CA 1
ATOM 1374 C C . GLY A 1 174 ? 10.154 22.677 -33.424 1.00 46.19 174 GLY A C 1
ATOM 1375 O O . GLY A 1 174 ? 10.103 21.513 -33.025 1.00 46.19 174 GLY A O 1
ATOM 1376 N N . PRO A 1 175 ? 9.081 23.293 -33.960 1.00 45.91 175 PRO A N 1
ATOM 1377 C CA . PRO A 1 175 ? 7.794 22.627 -34.127 1.00 45.91 175 PRO A CA 1
ATOM 1378 C C . PRO A 1 175 ? 7.904 21.434 -35.087 1.00 45.91 175 PRO A C 1
ATOM 1380 O O . PRO A 1 175 ? 8.628 21.481 -36.080 1.00 45.91 175 PRO A O 1
ATOM 1383 N N . LEU A 1 176 ? 7.158 20.368 -34.780 1.00 49.91 176 LEU A N 1
ATOM 1384 C CA . LEU A 1 176 ? 7.018 19.156 -35.592 1.00 49.91 176 LEU A CA 1
ATOM 1385 C C . LEU A 1 176 ? 6.526 19.503 -37.009 1.00 49.91 176 LEU A C 1
ATOM 1387 O O . LEU A 1 176 ? 5.326 19.633 -37.238 1.00 49.91 176 LEU A O 1
ATOM 1391 N N . VAL A 1 177 ? 7.445 19.612 -37.967 1.00 46.12 177 VAL A N 1
ATOM 1392 C CA . VAL A 1 177 ? 7.123 19.533 -39.395 1.00 46.12 177 VAL A CA 1
ATOM 1393 C C . VAL A 1 177 ? 7.332 18.082 -39.809 1.00 46.12 177 VAL A C 1
ATOM 1395 O O . VAL A 1 177 ? 8.459 17.609 -39.936 1.00 46.12 177 VAL A O 1
ATOM 1398 N N . VAL A 1 178 ? 6.230 17.346 -39.933 1.00 52.88 178 VAL A N 1
ATOM 1399 C CA . VAL A 1 178 ? 6.227 16.027 -40.565 1.00 52.88 178 VAL A CA 1
ATOM 1400 C C . VAL A 1 178 ? 5.904 16.265 -42.034 1.00 52.88 178 VAL A C 1
ATOM 1402 O O . VAL A 1 178 ? 4.741 16.472 -42.375 1.00 52.88 178 VAL A O 1
ATOM 1405 N N . ASP A 1 179 ? 6.924 16.273 -42.892 1.00 44.56 179 ASP A N 1
ATOM 1406 C CA . ASP A 1 179 ? 6.712 16.250 -44.340 1.00 44.56 179 ASP A CA 1
ATOM 1407 C C . ASP A 1 179 ? 6.162 14.874 -44.728 1.00 44.56 179 ASP A C 1
ATOM 1409 O O . ASP A 1 179 ? 6.871 13.866 -44.731 1.00 44.56 179 ASP A O 1
ATOM 1413 N N . LEU A 1 180 ? 4.863 14.833 -45.019 1.00 41.28 180 LEU A N 1
ATOM 1414 C CA . LEU A 1 180 ? 4.213 13.708 -45.682 1.00 41.28 180 LEU A CA 1
ATOM 1415 C C . LEU A 1 180 ? 4.345 13.915 -47.196 1.00 41.28 180 LEU A C 1
ATOM 1417 O O . LEU A 1 180 ? 3.438 14.452 -47.831 1.00 41.28 180 LEU A O 1
ATOM 1421 N N . GLY A 1 181 ? 5.512 13.551 -47.731 1.00 40.72 181 GLY A N 1
ATOM 1422 C CA . GLY A 1 181 ? 5.759 13.403 -49.169 1.00 40.72 181 GLY A CA 1
ATOM 1423 C C . GLY A 1 181 ? 5.380 12.021 -49.682 1.00 40.72 181 GLY A C 1
ATOM 1424 O O . GLY A 1 181 ? 5.535 11.046 -48.911 1.00 40.72 181 GLY A O 1
#